Protein AF-A0A9E5YBM8-F1 (afdb_monomer)

Secondary structure (DSSP, 8-state):
-------EEEEEE-SSS-HHHHHHHHGGG--TT-EEEEETTTTEEEEEE-HHHHHHHHHHHHHHS-HHHHEEEEEEE-SSS-HHHHHHHHTTTS-TT-EEEE---------------------------------------TT-TTEEEEEEEHHHHHHHHHHHHHHTSHHHHTTS--------SS-HHHHHHHHHHHHT--GGGSTT-----------------------------

Sequence (237 aa):
KEDTFYPQKRFYQLRYALASNLCLKVEDYLSDKGECEGDDVANTLKVVDVEKNLSVIDNLIENEDTLEKQLMAKKYTLLYFTPEEAKAILEGVVSEQGKVIIFSPKKKETDKEKDYILIPQEGETNQTNPEKEESSSFYFDSEQVNVIYVTDVKKNLFHIDKLVEELNSPTSGSNLATRTFYIKEGSLENIATAIANIIGVPPEEIEGLQTKKSKWMEMQLGTPSIDVGNIGAIGKR

Nearest PDB structures (foldseek):
  4e9j-assembly3_B  TM=4.526E-01  e=2.758E-05  Pseudomonas aeruginosa PAO1
  4ec5-assembly2_A  TM=4.478E-01  e=1.093E-04  Pseudomonas aeruginosa PAO1
  5ngi-assembly1_A  TM=4.425E-01  e=1.093E-04  Pseudomonas aeruginosa
  5ngi-assembly1_B  TM=4.449E-01  e=1.239E-04  Pseudomonas aeruginosa
  5mp2-assembly1_B  TM=4.546E-01  e=4.613E-04  Pseudomonas aeruginosa

Mean predicted aligned error: 18.28 Å

Foldseek 3Di:
DPDDWDKDKDKDQFDQDAQVVLQVVLVVLADPPKDWDGDRVSSMIMIIGDPVSVVVSVVSRVVCSDFVNQKDKDKDFFDADFLVVLQVVVVVQADPPKDKDDDAPPDPPPPPPDPDDDDDDDDDDDDDDDDDDCPPDDDDDDPRRGMMMMIHGNSSVVVVVVVSVVSNDVVVNCVVPPDDDDDPDDDPLVVLCVVCVVVVHDSVPDPPRPDDPDPDDPDPPDDPPPCPDDPDDPDDD

Radius of gyration: 32.55 Å; Cα contacts (8 Å, |Δi|>4): 240; chains: 1; bounding box: 93×79×86 Å

Solvent-accessible surface area (backbone atoms only — not comparable to full-atom values): 15370 Å² total; per-residue (Å²): 131,84,84,81,85,65,72,46,77,51,76,44,85,48,85,40,42,43,16,55,71,48,35,69,61,45,58,82,55,48,58,104,81,38,47,72,48,47,38,67,89,81,19,26,35,39,40,34,30,41,68,74,39,49,58,52,47,52,55,50,47,66,65,50,49,30,62,80,76,22,47,45,76,48,79,45,78,48,80,58,47,54,42,68,60,50,41,67,56,45,72,75,71,53,55,98,86,28,49,79,45,69,73,77,77,79,74,75,77,72,72,75,85,68,93,67,86,87,77,91,80,87,80,89,80,91,88,82,86,83,89,80,81,88,74,82,78,80,86,74,73,92,81,60,77,39,36,37,36,41,32,29,39,58,58,56,47,57,58,53,51,54,50,51,52,50,49,52,29,70,73,53,37,56,68,70,67,84,71,90,75,86,80,89,72,84,56,69,67,62,51,50,42,52,51,23,63,74,74,72,44,63,54,89,75,42,85,90,55,87,73,72,95,62,82,79,80,82,77,78,80,72,76,85,78,76,80,79,68,84,77,78,82,88,70,88,132

Structure (mmCIF, N/CA/C/O backbone):
data_AF-A0A9E5YBM8-F1
#
_entry.id   AF-A0A9E5YBM8-F1
#
loop_
_atom_site.group_PDB
_atom_site.id
_atom_site.type_symbol
_atom_site.label_atom_id
_atom_site.label_alt_id
_atom_site.label_comp_id
_atom_site.label_asym_id
_atom_site.label_entity_id
_atom_site.label_seq_id
_atom_site.pdbx_PDB_ins_code
_atom_site.Cartn_x
_atom_site.Cartn_y
_atom_site.Cartn_z
_atom_site.occupancy
_atom_site.B_i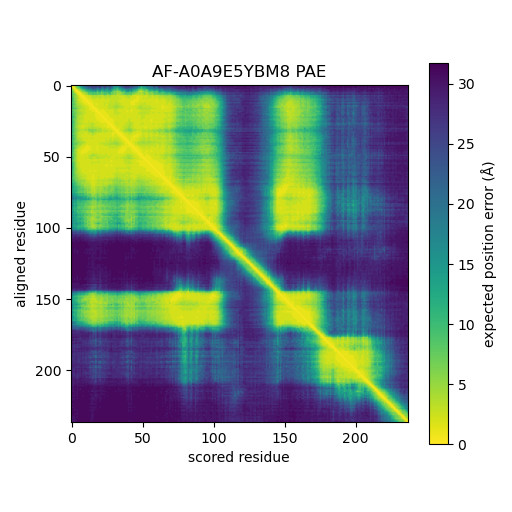so_or_equiv
_atom_site.auth_seq_id
_atom_site.auth_comp_id
_atom_site.auth_asym_id
_atom_site.auth_atom_id
_atom_site.pdbx_PDB_model_num
ATOM 1 N N . LYS A 1 1 ? 33.196 -7.791 -35.988 1.00 46.75 1 LYS A N 1
ATOM 2 C CA . LYS A 1 1 ? 32.928 -6.459 -35.401 1.00 46.75 1 LYS A CA 1
ATOM 3 C C . LYS A 1 1 ? 32.588 -6.703 -33.949 1.00 46.75 1 LYS A C 1
ATOM 5 O O . LYS A 1 1 ? 31.758 -7.570 -33.715 1.00 46.75 1 LYS A O 1
ATOM 10 N N . GLU A 1 2 ? 33.238 -6.011 -33.028 1.00 51.00 2 GLU A N 1
ATOM 11 C CA . GLU A 1 2 ? 32.760 -5.939 -31.648 1.00 51.00 2 GLU A CA 1
ATOM 12 C C . GLU A 1 2 ? 31.574 -4.974 -31.634 1.00 51.00 2 GLU A C 1
ATOM 14 O O . GLU A 1 2 ? 31.628 -3.935 -32.297 1.00 51.00 2 GLU A O 1
ATOM 19 N N . ASP A 1 3 ? 30.488 -5.347 -30.961 1.00 60.41 3 ASP A N 1
ATOM 20 C CA . ASP A 1 3 ? 29.321 -4.477 -30.843 1.00 60.41 3 ASP A CA 1
ATOM 21 C C . ASP A 1 3 ? 29.587 -3.494 -29.699 1.00 60.41 3 ASP A C 1
ATOM 23 O O . ASP A 1 3 ? 29.744 -3.890 -28.541 1.00 60.41 3 ASP A O 1
ATOM 27 N N . THR A 1 4 ? 29.789 -2.221 -30.036 1.00 72.75 4 THR A N 1
ATOM 28 C CA . THR A 1 4 ? 30.251 -1.225 -29.064 1.00 72.75 4 THR A CA 1
ATOM 29 C C . THR A 1 4 ? 29.066 -0.716 -28.255 1.00 72.75 4 THR A C 1
ATOM 31 O O . THR A 1 4 ? 28.214 0.008 -28.763 1.00 72.75 4 THR A O 1
ATOM 34 N N . PHE A 1 5 ? 29.019 -1.106 -26.983 1.00 78.25 5 PHE A N 1
ATOM 35 C CA . PHE A 1 5 ? 27.996 -0.674 -26.038 1.00 78.25 5 PHE A CA 1
ATOM 36 C C . PHE A 1 5 ? 28.115 0.835 -25.767 1.00 78.25 5 PHE A C 1
ATOM 38 O O . PHE A 1 5 ? 29.100 1.293 -25.187 1.00 78.25 5 PHE A O 1
ATOM 45 N N . TYR A 1 6 ? 27.103 1.599 -26.188 1.00 83.88 6 TYR A N 1
ATOM 46 C CA . TYR A 1 6 ? 26.975 3.036 -25.936 1.00 83.88 6 TYR A CA 1
ATOM 47 C C . TYR A 1 6 ? 25.823 3.282 -24.945 1.00 83.88 6 TYR A C 1
ATOM 49 O O . TYR A 1 6 ? 24.680 3.457 -25.381 1.00 83.88 6 TYR A O 1
ATOM 57 N N . PRO A 1 7 ? 26.085 3.259 -23.624 1.00 89.06 7 PRO A N 1
ATOM 58 C CA . PRO A 1 7 ? 25.049 3.472 -22.625 1.00 89.06 7 PRO A CA 1
ATOM 59 C C . PRO A 1 7 ? 24.567 4.923 -22.631 1.00 89.06 7 PRO A C 1
ATOM 61 O O . PRO A 1 7 ? 25.357 5.868 -22.685 1.00 89.06 7 PRO A O 1
ATOM 64 N N . GLN A 1 8 ? 23.259 5.090 -22.503 1.00 92.62 8 GLN A N 1
ATOM 65 C CA . GLN A 1 8 ? 22.606 6.342 -22.152 1.00 92.62 8 GLN A CA 1
ATOM 66 C C . GLN A 1 8 ? 21.985 6.229 -20.758 1.00 92.62 8 GLN A C 1
ATOM 68 O O . GLN A 1 8 ? 21.809 5.135 -20.229 1.00 92.62 8 GLN A O 1
ATOM 73 N N . LYS A 1 9 ? 21.657 7.372 -20.151 1.00 95.00 9 LYS A N 1
ATOM 74 C CA . LYS A 1 9 ? 21.103 7.452 -18.796 1.00 95.00 9 LYS A CA 1
ATOM 75 C C . LYS A 1 9 ? 19.796 8.233 -18.803 1.00 95.00 9 LYS A C 1
ATOM 77 O O . LYS A 1 9 ? 19.768 9.365 -19.283 1.00 95.00 9 LYS A O 1
ATOM 82 N N . ARG A 1 10 ? 18.746 7.658 -18.218 1.00 94.50 10 ARG A N 1
ATOM 83 C CA . ARG A 1 10 ? 17.446 8.307 -17.999 1.00 94.50 10 ARG A CA 1
ATOM 84 C C . ARG A 1 10 ? 17.084 8.343 -16.520 1.00 94.50 10 ARG A C 1
ATOM 86 O O . ARG A 1 10 ? 17.594 7.565 -15.712 1.00 94.50 10 ARG A O 1
ATOM 93 N N . PHE A 1 11 ? 16.210 9.286 -16.196 1.00 95.38 11 PHE A N 1
ATOM 94 C CA . PHE A 1 11 ? 15.592 9.459 -14.891 1.00 95.38 11 PHE A CA 1
ATOM 95 C C . PHE A 1 11 ? 14.084 9.590 -15.103 1.00 95.38 11 PHE A C 1
ATOM 97 O O . PHE A 1 11 ? 13.656 10.381 -15.943 1.00 95.38 11 PHE A O 1
ATOM 104 N N . TYR A 1 12 ? 13.296 8.852 -14.330 1.00 94.94 12 TYR A N 1
ATOM 105 C CA . TYR A 1 12 ? 11.837 8.864 -14.389 1.00 94.94 12 TYR A CA 1
ATOM 106 C C . TYR A 1 12 ? 11.285 9.276 -13.022 1.00 94.94 12 TYR A C 1
ATOM 108 O O . TYR A 1 12 ? 11.667 8.704 -12.001 1.00 94.94 12 TYR A O 1
ATOM 116 N N . GLN A 1 13 ? 10.397 10.271 -12.994 1.00 95.31 13 GLN A N 1
ATOM 117 C CA . GLN A 1 13 ? 9.699 10.696 -11.779 1.00 95.31 13 GLN A CA 1
ATOM 118 C C . GLN A 1 13 ? 8.373 9.940 -11.683 1.00 95.31 13 GLN A C 1
ATOM 120 O O . GLN A 1 13 ? 7.461 10.208 -12.464 1.00 95.31 13 GLN A O 1
ATOM 125 N N . LEU A 1 14 ? 8.265 9.014 -10.730 1.00 93.81 14 LEU A N 1
ATOM 126 C CA . LEU A 1 14 ? 7.096 8.146 -10.592 1.00 93.81 14 LEU A CA 1
ATOM 127 C C . LEU A 1 14 ? 6.019 8.807 -9.725 1.00 93.81 14 LEU A C 1
ATOM 129 O O . LEU A 1 14 ? 6.314 9.400 -8.681 1.00 93.81 14 LEU A O 1
ATOM 133 N N . ARG A 1 15 ? 4.756 8.673 -10.125 1.00 90.44 15 ARG A N 1
ATOM 134 C CA . ARG A 1 15 ? 3.585 9.253 -9.451 1.00 90.44 15 ARG A CA 1
ATOM 135 C C . ARG A 1 15 ? 2.960 8.283 -8.457 1.00 90.44 15 ARG A C 1
ATOM 137 O O . ARG A 1 15 ? 2.745 8.651 -7.301 1.00 90.44 15 ARG A O 1
ATOM 144 N N . TYR A 1 16 ? 2.715 7.044 -8.871 1.00 90.19 16 TYR A N 1
ATOM 145 C CA . TYR A 1 16 ? 1.938 6.045 -8.129 1.00 90.19 16 TYR A CA 1
ATOM 146 C C . TYR A 1 16 ? 2.761 4.804 -7.775 1.00 90.19 16 TYR A C 1
ATOM 148 O O . TYR A 1 16 ? 2.655 4.302 -6.654 1.00 90.19 16 TYR A O 1
ATOM 156 N N . ALA A 1 17 ? 3.588 4.323 -8.705 1.00 90.19 17 ALA A N 1
ATOM 157 C CA . ALA A 1 17 ? 4.479 3.190 -8.502 1.00 90.19 17 ALA A CA 1
ATOM 158 C C . ALA A 1 17 ? 5.569 3.518 -7.468 1.00 90.19 17 ALA A C 1
ATOM 160 O O . ALA A 1 17 ? 5.987 4.670 -7.341 1.00 90.19 17 ALA A O 1
ATOM 161 N N . LEU A 1 18 ? 6.014 2.488 -6.743 1.00 91.31 18 LEU A N 1
ATOM 162 C CA . LEU A 1 18 ? 7.190 2.524 -5.869 1.00 91.31 18 LEU A CA 1
ATOM 163 C C . LEU A 1 18 ? 8.437 2.241 -6.720 1.00 91.31 18 LEU A C 1
ATOM 165 O O . LEU A 1 18 ? 8.411 1.293 -7.513 1.00 91.31 18 LEU A O 1
ATOM 169 N N . ALA A 1 19 ? 9.504 3.027 -6.568 1.00 92.50 19 ALA A N 1
ATOM 170 C CA . ALA A 1 19 ? 10.681 2.942 -7.430 1.00 92.50 19 ALA A CA 1
ATOM 171 C C . ALA A 1 19 ? 11.378 1.578 -7.336 1.00 92.50 19 ALA A C 1
ATOM 173 O O . ALA A 1 19 ? 11.616 0.962 -8.374 1.00 92.50 19 ALA A O 1
ATOM 174 N N . SER A 1 20 ? 11.599 1.043 -6.132 1.00 90.94 20 SER A N 1
ATOM 175 C CA . SER A 1 20 ? 12.188 -0.293 -5.934 1.00 90.94 20 SER A CA 1
ATOM 176 C C . SER A 1 20 ? 11.383 -1.399 -6.630 1.00 90.94 20 SER A C 1
ATOM 178 O O . SER A 1 20 ? 11.940 -2.219 -7.357 1.00 90.94 20 SER A O 1
ATOM 180 N N . ASN A 1 21 ? 10.052 -1.390 -6.487 1.00 90.12 21 ASN A N 1
ATOM 181 C CA . ASN A 1 21 ? 9.180 -2.399 -7.105 1.00 90.12 21 ASN A CA 1
ATOM 182 C C . ASN A 1 21 ? 9.132 -2.300 -8.636 1.00 90.12 21 ASN A C 1
ATOM 184 O O . ASN A 1 21 ? 8.883 -3.304 -9.303 1.00 90.12 21 ASN A O 1
ATOM 188 N N . LEU A 1 22 ? 9.316 -1.101 -9.198 1.00 91.75 22 LEU A N 1
ATOM 189 C CA . LEU A 1 22 ? 9.381 -0.914 -10.646 1.00 91.75 22 LEU A CA 1
ATOM 190 C C . LEU A 1 22 ? 10.776 -1.248 -11.192 1.00 91.75 22 LEU A C 1
ATOM 192 O O . LEU A 1 22 ? 10.871 -1.788 -12.289 1.00 91.75 22 LEU A O 1
ATOM 196 N N . CYS A 1 23 ? 11.835 -1.025 -10.410 1.00 93.00 23 CYS A N 1
ATOM 197 C CA . CYS A 1 23 ? 13.207 -1.387 -10.767 1.00 93.00 23 CYS A CA 1
ATOM 198 C C . CYS A 1 23 ? 13.355 -2.899 -10.991 1.00 93.00 23 CYS A C 1
ATOM 200 O O . CYS A 1 23 ? 13.796 -3.313 -12.059 1.00 93.00 23 CYS A O 1
ATOM 202 N N . LEU A 1 24 ? 12.820 -3.713 -10.072 1.00 92.44 24 LEU A N 1
ATOM 203 C CA . LEU A 1 24 ? 12.756 -5.178 -10.203 1.00 92.44 24 LEU A CA 1
ATOM 204 C C . LEU A 1 24 ? 12.011 -5.660 -11.464 1.00 92.44 24 LEU A C 1
ATOM 206 O O . LEU A 1 24 ? 12.261 -6.760 -11.938 1.00 92.44 24 LEU A O 1
ATOM 210 N N . LYS A 1 25 ? 11.088 -4.857 -12.018 1.00 92.75 25 LYS A N 1
ATOM 211 C CA . LYS A 1 25 ? 10.435 -5.148 -13.309 1.00 92.75 25 LYS A CA 1
ATOM 212 C C . LYS A 1 25 ? 11.228 -4.654 -14.513 1.00 92.75 25 LYS A C 1
ATOM 214 O O . LYS A 1 25 ? 11.039 -5.176 -15.603 1.00 92.75 25 LYS A O 1
ATOM 219 N N . VAL A 1 26 ? 12.040 -3.615 -14.343 1.00 94.62 26 VAL A N 1
ATOM 220 C CA . VAL A 1 26 ? 12.897 -3.050 -15.391 1.00 94.62 26 VAL A CA 1
ATOM 221 C C . VAL A 1 26 ? 14.117 -3.938 -15.635 1.00 94.62 26 VAL A C 1
ATOM 223 O O . VAL A 1 26 ? 14.540 -4.044 -16.782 1.00 94.62 26 VAL A O 1
ATOM 226 N N . GLU A 1 27 ? 14.624 -4.622 -14.606 1.00 93.50 27 GLU A N 1
ATOM 227 C CA . GLU A 1 27 ? 15.739 -5.580 -14.698 1.00 93.50 27 GLU A CA 1
ATOM 228 C C . GLU A 1 27 ? 15.533 -6.651 -15.788 1.00 93.50 27 GLU A C 1
ATOM 230 O O . GLU A 1 27 ? 16.454 -6.895 -16.566 1.00 93.50 27 GLU A O 1
ATOM 235 N N . ASP A 1 28 ? 14.314 -7.185 -15.947 1.00 94.19 28 ASP A N 1
ATOM 236 C CA . ASP A 1 28 ? 13.943 -8.141 -17.014 1.00 94.19 28 ASP A CA 1
ATOM 237 C C . ASP A 1 28 ? 14.128 -7.595 -18.454 1.00 94.19 28 ASP A C 1
ATOM 239 O O . ASP A 1 28 ? 14.122 -8.362 -19.421 1.00 94.19 28 ASP A O 1
ATOM 243 N N . TYR A 1 29 ? 14.269 -6.274 -18.618 1.00 93.31 29 TYR A N 1
ATOM 244 C CA . TYR A 1 29 ? 14.380 -5.573 -19.906 1.00 93.31 29 TYR A CA 1
ATOM 245 C C . TYR A 1 29 ? 15.743 -4.893 -20.108 1.00 93.31 29 TYR A C 1
ATOM 247 O O . TYR A 1 29 ? 15.953 -4.244 -21.140 1.00 93.31 29 TYR A O 1
ATOM 255 N N . LEU A 1 30 ? 16.674 -5.032 -19.161 1.00 93.69 30 LEU A N 1
ATOM 256 C CA . LEU A 1 30 ? 18.038 -4.517 -19.284 1.00 93.69 30 LEU A CA 1
ATOM 257 C C . LEU A 1 30 ? 18.898 -5.388 -20.217 1.00 93.69 30 LEU A C 1
ATOM 259 O O . LEU A 1 30 ? 18.633 -6.569 -20.449 1.00 93.69 30 LEU A O 1
ATOM 263 N N . SER A 1 31 ? 19.954 -4.797 -20.772 1.00 91.62 31 SER A N 1
ATOM 264 C CA . SER A 1 31 ? 21.051 -5.534 -21.407 1.00 91.62 31 SER A CA 1
ATOM 265 C C . SER A 1 31 ? 21.978 -6.197 -20.377 1.00 91.62 31 SER A C 1
ATOM 267 O O . SER A 1 31 ? 21.878 -5.962 -19.175 1.00 91.62 31 SER A O 1
ATOM 269 N N . ASP A 1 32 ? 22.965 -6.966 -20.851 1.00 89.44 32 ASP A N 1
ATOM 270 C CA . ASP A 1 32 ? 24.020 -7.582 -20.026 1.00 89.44 32 ASP A CA 1
ATOM 271 C C . ASP A 1 32 ? 24.903 -6.571 -19.263 1.00 89.44 32 ASP A C 1
ATOM 273 O O . ASP A 1 32 ? 25.742 -6.964 -18.452 1.00 89.44 32 ASP A O 1
ATOM 277 N N . LYS A 1 33 ? 24.740 -5.275 -19.554 1.00 90.31 33 LYS A N 1
ATOM 278 C CA . LYS A 1 33 ? 25.463 -4.140 -18.964 1.00 90.31 33 LYS A CA 1
ATOM 279 C C . LYS A 1 33 ? 24.519 -3.008 -18.536 1.00 90.31 33 LYS A C 1
ATOM 281 O O . LYS A 1 33 ? 24.982 -1.890 -18.308 1.00 90.31 33 LYS A O 1
ATOM 286 N N . GLY A 1 34 ? 23.212 -3.265 -18.491 1.00 92.12 34 GLY A N 1
ATOM 287 C CA . GLY A 1 34 ? 22.236 -2.295 -18.016 1.00 92.12 34 GLY A CA 1
ATOM 288 C C . GLY A 1 34 ? 22.249 -2.190 -16.490 1.00 92.12 34 GLY A C 1
ATOM 289 O O . GLY A 1 34 ? 22.496 -3.172 -15.794 1.00 92.12 34 GLY A O 1
ATOM 290 N N . GLU A 1 35 ? 21.949 -1.006 -15.962 1.00 95.06 35 GLU A N 1
ATOM 291 C CA . GLU A 1 35 ? 21.788 -0.764 -14.524 1.00 95.06 35 GLU A CA 1
ATOM 292 C C . GLU A 1 35 ? 20.445 -0.087 -14.235 1.00 95.06 35 GLU A C 1
ATOM 294 O O . GLU A 1 35 ? 20.039 0.843 -14.939 1.00 95.06 35 GLU A O 1
ATOM 299 N N . CYS A 1 36 ? 19.801 -0.485 -13.139 1.00 95.06 36 CYS A N 1
ATOM 300 C CA . CYS A 1 36 ? 18.651 0.202 -12.561 1.00 95.06 36 CYS A CA 1
ATOM 301 C C . CYS A 1 36 ? 18.943 0.590 -11.100 1.00 95.06 36 CYS A C 1
ATOM 303 O O . CYS A 1 36 ? 19.620 -0.135 -10.377 1.00 95.06 36 CYS A O 1
ATOM 305 N N . GLU A 1 37 ? 18.470 1.761 -10.673 1.00 95.31 37 GLU A N 1
ATOM 306 C CA . GLU A 1 37 ? 18.572 2.257 -9.297 1.00 95.31 37 GLU A CA 1
ATOM 307 C C . GLU A 1 37 ? 17.280 3.008 -8.943 1.00 95.31 37 GLU A C 1
ATOM 309 O O . GLU A 1 37 ? 16.919 3.979 -9.613 1.00 95.31 37 GLU A O 1
ATOM 314 N N . GLY A 1 38 ? 16.564 2.544 -7.917 1.00 93.56 38 GLY A N 1
ATOM 315 C CA . GLY A 1 38 ? 15.337 3.170 -7.418 1.00 93.56 38 GLY A CA 1
ATOM 316 C C . GLY A 1 38 ? 15.576 3.953 -6.128 1.00 93.56 38 GLY A C 1
ATOM 317 O O . GLY A 1 38 ? 16.161 3.427 -5.185 1.00 93.56 38 GLY A O 1
ATOM 318 N N . ASP A 1 39 ? 15.086 5.190 -6.076 1.00 92.38 39 ASP A N 1
ATOM 319 C CA . ASP A 1 39 ? 14.995 6.000 -4.859 1.00 92.38 39 ASP A CA 1
ATOM 320 C C . ASP A 1 39 ? 13.516 6.140 -4.479 1.00 92.38 39 ASP A C 1
ATOM 322 O O . ASP A 1 39 ? 12.771 6.894 -5.108 1.00 92.38 39 ASP A O 1
ATOM 326 N N . ASP A 1 40 ? 13.090 5.409 -3.448 1.00 89.38 40 ASP A N 1
ATOM 327 C CA . ASP A 1 40 ? 11.713 5.432 -2.938 1.00 89.38 40 ASP A CA 1
ATOM 328 C C . ASP A 1 40 ? 11.372 6.705 -2.138 1.00 89.38 40 ASP A C 1
ATOM 330 O O . ASP A 1 40 ? 10.194 7.008 -1.953 1.00 89.38 40 ASP A O 1
ATOM 334 N N . VAL A 1 41 ? 12.370 7.478 -1.689 1.00 87.31 41 VAL A N 1
ATOM 335 C CA . VAL A 1 41 ? 12.173 8.732 -0.938 1.00 87.31 41 VAL A CA 1
ATOM 336 C C . VAL A 1 41 ? 11.877 9.883 -1.897 1.00 87.31 41 VAL A C 1
ATOM 338 O O . VAL A 1 41 ? 10.950 10.659 -1.668 1.00 87.31 41 VAL A O 1
ATOM 341 N N . ALA A 1 42 ? 12.615 9.970 -3.005 1.00 89.25 42 ALA A N 1
ATOM 342 C CA . ALA A 1 42 ? 12.296 10.868 -4.118 1.00 89.25 42 ALA A CA 1
ATOM 343 C C . ALA A 1 42 ? 11.184 10.313 -5.038 1.00 89.25 42 ALA A C 1
ATOM 345 O O . ALA A 1 42 ? 10.646 11.037 -5.879 1.00 89.25 42 ALA A O 1
ATOM 346 N N . ASN A 1 43 ? 10.860 9.022 -4.900 1.00 91.25 43 ASN A N 1
ATOM 347 C CA . ASN A 1 43 ? 10.059 8.216 -5.826 1.00 91.25 43 ASN A CA 1
ATOM 348 C C . ASN A 1 43 ? 10.533 8.360 -7.289 1.00 91.25 43 ASN A C 1
ATOM 350 O O . ASN A 1 43 ? 9.739 8.608 -8.202 1.00 91.25 43 ASN A O 1
ATOM 354 N N . THR A 1 44 ? 11.849 8.247 -7.499 1.00 94.56 44 THR A N 1
ATOM 355 C CA . THR A 1 44 ? 12.496 8.346 -8.819 1.00 94.56 44 THR A CA 1
ATOM 356 C C . THR A 1 44 ? 13.202 7.056 -9.204 1.00 94.56 44 THR A C 1
ATOM 358 O O . THR A 1 44 ? 13.720 6.333 -8.355 1.00 94.56 44 THR A O 1
ATOM 361 N N . LEU A 1 45 ? 13.245 6.783 -10.506 1.00 95.81 45 LEU A N 1
ATOM 362 C CA . LEU A 1 45 ? 13.941 5.640 -11.080 1.00 95.81 45 LEU A CA 1
ATOM 363 C C . LEU A 1 45 ? 15.056 6.128 -12.009 1.00 95.81 45 LEU A C 1
ATOM 365 O O . LEU A 1 45 ? 14.790 6.845 -12.974 1.00 95.81 45 LEU A O 1
ATOM 369 N N . LYS A 1 46 ? 16.300 5.738 -11.737 1.00 96.06 46 LYS A N 1
ATOM 370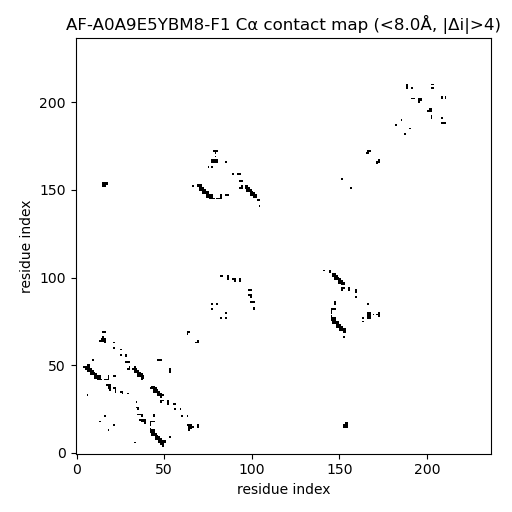 C CA . LYS A 1 46 ? 17.460 5.930 -12.617 1.00 96.06 46 LYS A CA 1
ATOM 371 C C . LYS A 1 46 ? 17.688 4.641 -13.400 1.00 96.06 46 LYS A C 1
ATOM 373 O O . LYS A 1 46 ? 17.798 3.574 -12.806 1.00 96.06 46 LYS A O 1
ATOM 378 N N . VAL A 1 47 ? 17.847 4.752 -14.716 1.00 96.31 47 VAL A N 1
ATOM 379 C CA . VAL A 1 47 ? 18.180 3.614 -15.588 1.00 96.31 47 VAL A CA 1
ATOM 380 C C . VAL A 1 47 ? 19.332 3.991 -16.515 1.00 96.31 47 VAL A C 1
ATOM 382 O O . VAL A 1 47 ? 19.372 5.110 -17.036 1.00 96.31 47 VAL A O 1
ATOM 385 N N . VAL A 1 48 ? 20.275 3.071 -16.708 1.00 95.81 48 VAL A N 1
ATOM 386 C CA . VAL A 1 48 ? 21.420 3.208 -17.617 1.00 95.81 48 VAL A CA 1
ATOM 387 C C . VAL A 1 48 ? 21.436 2.011 -18.562 1.00 95.81 48 VAL A C 1
ATOM 389 O O . VAL A 1 48 ? 21.639 0.893 -18.107 1.00 95.81 48 VAL A O 1
ATOM 392 N N . ASP A 1 49 ? 21.216 2.226 -19.860 1.00 94.69 49 ASP A N 1
ATOM 393 C CA . ASP A 1 49 ? 21.267 1.168 -20.882 1.00 94.69 49 ASP A CA 1
ATOM 394 C C . ASP A 1 49 ? 21.361 1.761 -22.306 1.00 94.69 49 ASP A C 1
ATOM 396 O O . ASP A 1 49 ? 21.379 2.981 -22.489 1.00 94.69 49 ASP A O 1
ATOM 400 N N . VAL A 1 50 ? 21.410 0.924 -23.343 1.00 93.31 50 VAL A N 1
ATOM 401 C CA . VAL A 1 50 ? 21.283 1.351 -24.746 1.00 93.31 50 VAL A CA 1
ATOM 402 C C . VAL A 1 50 ? 19.877 1.868 -25.069 1.00 93.31 50 VAL A C 1
ATOM 404 O O . VAL A 1 50 ? 18.869 1.374 -24.568 1.00 93.31 50 VAL A O 1
ATOM 407 N N . GLU A 1 51 ? 19.808 2.819 -26.005 1.00 92.38 51 GLU A N 1
ATOM 408 C CA . GLU A 1 51 ? 18.580 3.504 -26.452 1.00 92.38 51 GLU A CA 1
ATOM 409 C C . GLU A 1 51 ? 17.403 2.564 -26.764 1.00 92.38 51 GLU A C 1
ATOM 411 O O . GLU A 1 51 ? 16.256 2.867 -26.444 1.00 92.38 51 GLU A O 1
ATOM 416 N N . LYS A 1 52 ? 17.684 1.398 -27.363 1.00 91.62 52 LYS A N 1
ATOM 417 C CA . LYS A 1 52 ? 16.670 0.394 -27.710 1.00 91.62 52 LYS A CA 1
ATOM 418 C C . LYS A 1 52 ? 15.975 -0.180 -26.470 1.00 91.62 52 LYS A C 1
ATOM 420 O O . LYS A 1 52 ? 14.761 -0.358 -26.490 1.00 91.62 52 LYS A O 1
ATOM 425 N N . ASN A 1 53 ? 16.735 -0.480 -25.421 1.00 93.44 53 ASN A N 1
ATOM 426 C CA . ASN A 1 53 ? 16.212 -1.027 -24.173 1.00 93.44 53 ASN A CA 1
ATOM 427 C C . ASN A 1 53 ? 15.508 0.078 -23.381 1.00 93.44 53 ASN A C 1
ATOM 429 O O . ASN A 1 53 ? 14.369 -0.112 -22.963 1.00 93.44 53 ASN A O 1
ATOM 433 N N . LEU A 1 54 ? 16.107 1.274 -23.310 1.00 93.69 54 LEU A N 1
ATOM 434 C CA . LEU A 1 54 ? 15.464 2.457 -22.728 1.00 93.69 54 LEU A CA 1
ATOM 435 C C . LEU A 1 54 ? 14.103 2.766 -23.380 1.00 93.69 54 LEU A C 1
ATOM 437 O O . LEU A 1 54 ? 13.148 3.016 -22.660 1.00 93.69 54 LEU A O 1
ATOM 441 N N . SER A 1 55 ? 13.973 2.640 -24.706 1.00 93.94 55 SER A N 1
ATOM 442 C CA . SER A 1 55 ? 12.694 2.822 -25.420 1.00 93.94 55 SER A CA 1
ATOM 443 C C . SER A 1 55 ? 11.605 1.818 -25.003 1.00 93.94 55 SER A C 1
ATOM 445 O O . SER A 1 55 ? 10.420 2.148 -24.986 1.00 93.94 55 SER A O 1
ATOM 447 N N . VAL A 1 56 ? 11.977 0.576 -24.672 1.00 94.94 56 VAL A N 1
ATOM 448 C CA . VAL A 1 56 ? 11.032 -0.430 -24.146 1.00 94.94 56 VAL A CA 1
ATOM 449 C C . VAL A 1 56 ? 10.684 -0.118 -22.688 1.00 94.94 56 VAL A C 1
ATOM 451 O O . VAL A 1 56 ? 9.532 -0.260 -22.282 1.00 94.94 56 VAL A O 1
ATOM 454 N N . ILE A 1 57 ? 11.663 0.364 -21.924 1.00 95.62 57 ILE A N 1
ATOM 455 C CA . ILE A 1 57 ? 11.524 0.739 -20.515 1.00 95.62 57 ILE A CA 1
ATOM 456 C C . ILE A 1 57 ? 10.650 1.994 -20.347 1.00 95.62 57 ILE A C 1
ATOM 458 O O . ILE A 1 57 ? 9.830 2.001 -19.433 1.00 95.62 57 ILE A O 1
ATOM 462 N N . ASP A 1 58 ? 10.711 2.983 -21.250 1.00 94.69 58 ASP A N 1
ATOM 463 C CA . ASP A 1 58 ? 9.758 4.110 -21.296 1.00 94.69 58 ASP A CA 1
ATOM 464 C C . ASP A 1 58 ? 8.314 3.581 -21.306 1.00 94.69 58 ASP A C 1
ATOM 466 O O . ASP A 1 58 ? 7.507 3.899 -20.434 1.00 94.69 58 ASP A O 1
ATOM 470 N N . ASN A 1 59 ? 8.018 2.698 -22.268 1.00 94.69 59 ASN A N 1
ATOM 471 C CA . ASN A 1 59 ? 6.696 2.108 -22.460 1.00 94.69 59 ASN A CA 1
ATOM 472 C C . ASN A 1 59 ? 6.274 1.259 -21.252 1.00 94.69 59 ASN A C 1
ATOM 474 O O . ASN A 1 59 ? 5.105 1.284 -20.871 1.00 94.69 59 ASN A O 1
ATOM 478 N N . LEU A 1 60 ? 7.199 0.517 -20.633 1.00 94.81 60 LEU A N 1
ATOM 479 C CA . LEU A 1 60 ? 6.926 -0.247 -19.414 1.00 94.81 60 LEU A CA 1
ATOM 480 C C . LEU A 1 60 ? 6.548 0.680 -18.250 1.00 94.81 60 LEU A C 1
ATOM 482 O O . LEU A 1 60 ? 5.566 0.419 -17.558 1.00 94.81 60 LEU A O 1
ATOM 486 N N . ILE A 1 61 ? 7.294 1.770 -18.054 1.00 94.69 61 ILE A N 1
ATOM 487 C CA . ILE A 1 61 ? 7.075 2.735 -16.971 1.00 94.69 61 ILE A CA 1
ATOM 488 C C . ILE A 1 61 ? 5.761 3.494 -17.178 1.00 94.69 61 ILE A C 1
ATOM 490 O O . ILE A 1 61 ? 4.965 3.552 -16.246 1.00 94.69 61 ILE A O 1
ATOM 494 N N . GLU A 1 62 ? 5.475 3.994 -18.384 1.00 93.81 62 GLU A N 1
ATOM 495 C CA . GLU A 1 62 ? 4.193 4.649 -18.700 1.00 93.81 62 GLU A CA 1
ATOM 496 C C . GLU A 1 62 ? 2.993 3.714 -18.490 1.00 93.81 62 GLU A C 1
ATOM 498 O O . GLU A 1 62 ? 1.944 4.142 -18.010 1.00 93.81 62 GLU A O 1
ATOM 503 N N . ASN A 1 63 ? 3.143 2.423 -18.802 1.00 94.12 63 ASN A N 1
ATOM 504 C CA . ASN A 1 63 ? 2.091 1.438 -18.572 1.00 94.12 63 ASN A CA 1
ATOM 505 C C . ASN A 1 63 ? 1.934 1.065 -17.090 1.00 94.12 63 ASN A C 1
ATOM 507 O O . ASN A 1 63 ? 0.815 0.767 -16.667 1.00 94.12 63 ASN A O 1
ATOM 511 N N . GLU A 1 64 ? 3.013 0.994 -16.309 1.00 92.38 64 GLU A N 1
ATOM 512 C CA . GLU A 1 64 ? 2.990 0.531 -14.914 1.00 92.38 64 GLU A CA 1
ATOM 513 C C . GLU A 1 64 ? 2.763 1.649 -13.889 1.00 92.38 64 GLU A C 1
ATOM 515 O O . GLU A 1 64 ? 2.129 1.391 -12.865 1.00 92.38 64 GLU A O 1
ATOM 520 N N . ASP A 1 65 ? 3.200 2.884 -14.140 1.00 93.69 65 ASP A N 1
ATOM 521 C CA . ASP A 1 65 ? 2.957 4.051 -13.275 1.00 93.69 65 ASP A CA 1
ATOM 522 C C . ASP A 1 65 ? 1.556 4.656 -13.495 1.00 93.69 65 ASP A C 1
ATOM 524 O O . ASP A 1 65 ? 1.361 5.862 -13.646 1.00 93.69 65 ASP A O 1
ATOM 528 N N . THR A 1 66 ? 0.549 3.785 -13.512 1.00 92.94 66 THR A N 1
ATOM 529 C CA . THR A 1 66 ? -0.870 4.118 -13.654 1.00 92.94 66 THR A CA 1
ATOM 530 C C . THR A 1 66 ? -1.603 3.856 -12.342 1.00 92.94 66 THR A C 1
ATOM 532 O O . THR A 1 66 ? -1.383 2.835 -11.686 1.00 92.94 66 THR A O 1
ATOM 535 N N . LEU A 1 67 ? -2.507 4.764 -11.951 1.00 89.56 67 LEU A N 1
ATOM 536 C CA . LEU A 1 67 ? -3.256 4.638 -10.694 1.00 89.56 67 LEU A CA 1
ATOM 537 C C . LEU A 1 67 ? -3.986 3.289 -10.603 1.00 89.56 67 LEU A C 1
ATOM 539 O O . LEU A 1 67 ? -3.898 2.622 -9.580 1.00 89.56 67 LEU A O 1
ATOM 543 N N . GLU A 1 68 ? -4.634 2.854 -11.684 1.00 88.25 68 GLU A N 1
ATOM 544 C CA . GLU A 1 68 ? -5.408 1.605 -11.741 1.00 88.25 68 GLU A CA 1
ATOM 545 C C . GLU A 1 68 ? -4.571 0.356 -11.437 1.00 88.25 68 GLU A C 1
ATOM 547 O O . GLU A 1 68 ? -5.030 -0.530 -10.721 1.00 88.25 68 GLU A O 1
ATOM 552 N N . LYS A 1 69 ? -3.322 0.290 -11.921 1.00 89.81 69 LYS A N 1
ATOM 553 C CA . LYS A 1 69 ? -2.421 -0.835 -11.631 1.00 89.81 69 LYS A CA 1
ATOM 554 C C . LYS A 1 69 ? -1.770 -0.753 -10.260 1.00 89.81 69 LYS A C 1
ATOM 556 O O . LYS A 1 69 ? -1.278 -1.773 -9.772 1.00 89.81 69 LYS A O 1
ATOM 561 N N . GLN A 1 70 ? -1.681 0.436 -9.665 1.00 91.69 70 GLN A N 1
ATOM 562 C CA . GLN A 1 70 ? -1.022 0.646 -8.375 1.00 91.69 70 GLN A CA 1
ATOM 563 C C . GLN A 1 70 ? -1.996 0.700 -7.197 1.00 91.69 70 GLN A C 1
ATOM 565 O O . GLN A 1 70 ? -1.566 0.474 -6.069 1.00 91.69 70 GLN A O 1
ATOM 570 N N . LEU A 1 71 ? -3.287 0.918 -7.430 1.00 91.56 71 LEU A N 1
ATOM 571 C CA . LEU A 1 71 ? -4.330 0.783 -6.420 1.00 91.56 71 LEU A CA 1
ATOM 572 C C . LEU A 1 71 ? -4.542 -0.705 -6.081 1.00 91.56 71 LEU A C 1
ATOM 574 O O . LEU A 1 71 ? -4.725 -1.534 -6.970 1.00 91.56 71 LEU A O 1
ATOM 578 N N . MET A 1 72 ? -4.529 -1.060 -4.798 1.00 90.25 72 MET A N 1
ATOM 579 C CA . MET A 1 72 ? -4.864 -2.406 -4.318 1.00 90.25 72 MET A CA 1
ATOM 580 C C . MET A 1 72 ? -5.784 -2.329 -3.104 1.00 90.25 72 MET A C 1
ATOM 582 O O . MET A 1 72 ? -5.627 -1.453 -2.257 1.00 90.25 72 MET A O 1
ATOM 586 N N . ALA A 1 73 ? -6.710 -3.283 -2.995 1.00 90.88 73 ALA A N 1
ATOM 587 C CA . ALA A 1 73 ? -7.513 -3.497 -1.797 1.00 90.88 73 ALA A CA 1
ATOM 588 C C . ALA A 1 73 ? -6.891 -4.605 -0.935 1.00 90.88 73 ALA A C 1
ATOM 590 O O . ALA A 1 73 ? -6.617 -5.700 -1.430 1.00 90.88 73 ALA A O 1
ATOM 591 N N . LYS A 1 74 ? -6.696 -4.337 0.359 1.00 92.94 74 LYS A N 1
ATOM 592 C CA . LYS A 1 74 ? -6.182 -5.289 1.348 1.00 92.94 74 LYS A CA 1
ATOM 593 C C . LYS A 1 74 ? -7.157 -5.415 2.521 1.00 92.94 74 LYS A C 1
ATOM 595 O O . LYS A 1 74 ? -7.727 -4.434 2.999 1.00 92.94 74 LYS A O 1
ATOM 600 N N . LYS A 1 75 ? -7.372 -6.660 2.948 1.00 92.50 75 LYS A N 1
ATOM 601 C CA . LYS A 1 75 ? -8.203 -7.031 4.097 1.00 92.50 75 LYS A CA 1
ATOM 602 C C . LYS A 1 75 ? -7.322 -7.144 5.336 1.00 92.50 75 LYS A C 1
ATOM 604 O O . LYS A 1 75 ? -6.298 -7.823 5.289 1.00 92.50 75 LYS A O 1
ATOM 609 N N . TYR A 1 76 ? -7.770 -6.557 6.437 1.00 91.62 76 TYR A N 1
ATOM 610 C CA . TYR A 1 76 ? -7.111 -6.624 7.735 1.00 91.62 76 TYR A CA 1
ATOM 611 C C . TYR A 1 76 ? -8.076 -7.151 8.796 1.00 91.62 76 TYR A C 1
ATOM 613 O O . TYR A 1 76 ? -9.242 -6.755 8.843 1.00 91.62 76 TYR A O 1
ATOM 621 N N . THR A 1 77 ? -7.575 -8.032 9.659 1.00 90.69 77 THR A N 1
ATOM 622 C CA . THR A 1 77 ? -8.270 -8.479 10.872 1.00 90.69 77 THR A CA 1
ATOM 623 C C . THR A 1 77 ? -7.755 -7.663 12.054 1.00 90.69 77 THR A C 1
ATOM 625 O O . THR A 1 77 ? -6.546 -7.460 12.184 1.00 90.69 77 THR A O 1
ATOM 628 N N . LEU A 1 78 ? -8.664 -7.202 12.909 1.00 87.75 78 LEU A N 1
ATOM 629 C CA . LEU A 1 78 ? -8.361 -6.381 14.079 1.00 87.75 78 LEU A CA 1
ATOM 630 C C . LE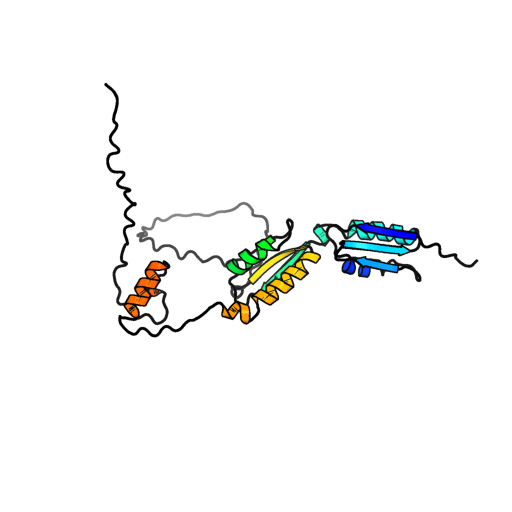U A 1 78 ? -8.457 -7.233 15.352 1.00 87.75 78 LEU A C 1
ATOM 632 O O . LEU A 1 78 ? -9.457 -7.915 15.580 1.00 87.75 78 LEU A O 1
ATOM 636 N N . LEU A 1 79 ? -7.411 -7.203 16.178 1.00 86.12 79 LEU A N 1
ATOM 637 C CA . LEU A 1 79 ? -7.326 -7.976 17.422 1.00 86.12 79 LEU A CA 1
ATOM 638 C C . LEU A 1 79 ? -7.897 -7.222 18.629 1.00 86.12 79 LEU A C 1
ATOM 640 O O . LEU A 1 79 ? -8.483 -7.847 19.509 1.00 86.12 79 LEU A O 1
ATOM 644 N N . TYR A 1 80 ? -7.720 -5.896 18.668 1.00 81.62 80 TYR A N 1
ATOM 645 C CA . TYR A 1 80 ? -7.995 -5.078 19.859 1.00 81.62 80 TYR A CA 1
ATOM 646 C C . TYR A 1 80 ? -8.881 -3.846 19.625 1.00 81.62 80 TYR A C 1
ATOM 648 O O . TYR A 1 80 ? -9.394 -3.297 20.593 1.00 81.62 80 TYR A O 1
ATOM 656 N N . PHE A 1 81 ? -9.067 -3.421 18.373 1.00 82.81 81 PHE A N 1
ATOM 657 C CA . PHE A 1 81 ? -9.887 -2.261 18.006 1.00 82.81 81 PHE A CA 1
ATOM 658 C C . PHE A 1 81 ? -11.157 -2.699 17.283 1.00 82.81 81 PHE A C 1
ATOM 660 O O . PHE A 1 81 ? -11.143 -3.677 16.528 1.00 82.81 81 PHE A O 1
ATOM 667 N N . THR A 1 82 ? -12.235 -1.936 17.451 1.00 85.62 82 THR A N 1
ATOM 668 C CA . THR A 1 82 ? -13.399 -2.036 16.565 1.00 85.62 82 THR A CA 1
ATOM 669 C C . THR A 1 82 ? -13.041 -1.574 15.144 1.00 85.62 82 THR A C 1
ATOM 671 O O . THR A 1 82 ? -12.127 -0.756 14.966 1.00 85.62 82 THR A O 1
ATOM 674 N N . PRO A 1 83 ? -13.756 -2.049 14.106 1.00 88.44 83 PRO A N 1
ATOM 675 C CA . PRO A 1 83 ? -13.616 -1.516 12.753 1.00 88.44 83 PRO A CA 1
ATOM 676 C C . PRO A 1 83 ? -13.822 0.003 12.684 1.00 88.44 83 PRO A C 1
ATOM 678 O O . PRO A 1 83 ? -13.144 0.674 11.911 1.00 88.44 83 PRO A O 1
ATOM 681 N N . GLU A 1 84 ? -14.715 0.558 13.501 1.00 87.19 84 GLU A N 1
ATOM 682 C CA . GLU A 1 84 ? -15.027 1.986 13.571 1.00 87.19 84 GLU A CA 1
ATOM 683 C C . GLU A 1 84 ? -13.863 2.826 14.129 1.00 87.19 84 GLU A C 1
ATOM 685 O O . GLU A 1 84 ? -13.510 3.848 13.536 1.00 87.19 84 GLU A O 1
ATOM 690 N N . GLU A 1 85 ? -13.216 2.390 15.214 1.00 86.69 85 GLU A N 1
ATOM 691 C CA . GLU A 1 85 ? -12.025 3.064 15.762 1.00 86.69 85 GLU A CA 1
ATOM 692 C C . GLU A 1 85 ? -10.827 2.942 14.814 1.00 86.69 85 GLU A C 1
ATOM 694 O O . GLU A 1 85 ? -10.164 3.936 14.509 1.00 86.69 85 GLU A O 1
ATOM 699 N N . ALA A 1 86 ? -10.574 1.734 14.298 1.00 89.38 86 ALA A N 1
ATOM 700 C CA . ALA A 1 86 ? -9.503 1.499 13.334 1.00 89.38 86 ALA A CA 1
ATOM 701 C C . ALA A 1 86 ? -9.710 2.330 12.061 1.00 89.38 86 ALA A C 1
ATOM 703 O O . ALA A 1 86 ? -8.750 2.884 11.529 1.00 89.38 86 ALA A O 1
ATOM 704 N N . LYS A 1 87 ? -10.960 2.487 11.605 1.00 91.25 87 LYS A N 1
ATOM 705 C CA . LYS A 1 87 ? -11.312 3.371 10.493 1.00 91.25 87 LYS A CA 1
ATOM 706 C C . LYS A 1 87 ? -10.942 4.823 10.782 1.00 91.25 87 LYS A C 1
ATOM 708 O O . LYS A 1 87 ? -10.274 5.428 9.951 1.00 91.25 87 LYS A O 1
ATOM 713 N N . ALA A 1 88 ? -11.345 5.369 11.930 1.00 89.50 88 ALA A N 1
ATOM 714 C CA . ALA A 1 88 ? -11.075 6.766 12.279 1.00 89.50 88 ALA A CA 1
ATOM 715 C C . ALA A 1 88 ? -9.568 7.086 12.340 1.00 89.50 88 ALA A C 1
ATOM 717 O O . ALA A 1 88 ? -9.159 8.203 12.030 1.00 89.50 88 ALA A O 1
ATOM 718 N N . ILE A 1 89 ? -8.740 6.098 12.696 1.00 90.19 89 ILE A N 1
ATOM 719 C CA . ILE A 1 89 ? -7.275 6.201 12.678 1.00 90.19 89 ILE A CA 1
ATOM 720 C C . ILE A 1 89 ? -6.731 6.084 11.242 1.00 90.19 89 ILE A C 1
ATOM 722 O O . ILE A 1 89 ? -5.913 6.899 10.818 1.00 90.19 89 ILE A O 1
ATOM 726 N N . LEU A 1 90 ? -7.201 5.098 10.472 1.00 91.25 90 LEU A N 1
ATOM 727 C CA . LEU A 1 90 ? -6.731 4.824 9.109 1.00 91.25 90 LEU A CA 1
ATOM 728 C C . LEU A 1 90 ? -7.129 5.906 8.093 1.00 91.25 90 LEU A C 1
ATOM 730 O O . LEU A 1 90 ? -6.347 6.205 7.193 1.00 91.25 90 LEU A O 1
ATOM 734 N N . GLU A 1 91 ? -8.288 6.551 8.255 1.00 91.31 91 GLU A N 1
ATOM 735 C CA . GLU A 1 91 ? -8.695 7.708 7.438 1.00 91.31 91 GLU A CA 1
ATOM 736 C C . GLU A 1 91 ? -7.744 8.914 7.586 1.00 91.31 91 GLU A C 1
ATOM 738 O O . GLU A 1 91 ? -7.733 9.783 6.719 1.00 91.31 91 GLU A O 1
ATOM 743 N N . GLY A 1 92 ? -6.898 8.946 8.625 1.00 88.56 92 GLY A N 1
ATOM 744 C CA . GLY A 1 92 ? -5.838 9.945 8.796 1.00 88.56 92 GLY A CA 1
ATOM 745 C C . GLY A 1 92 ? -4.515 9.642 8.075 1.00 88.56 92 GLY A C 1
ATOM 746 O O . GLY A 1 92 ? -3.629 10.496 8.093 1.00 88.56 92 GLY A O 1
ATOM 747 N N . VAL A 1 93 ? -4.349 8.455 7.469 1.00 90.62 93 VAL A N 1
ATOM 748 C CA . VAL A 1 93 ? -3.095 8.036 6.796 1.00 90.62 93 VAL A CA 1
ATOM 749 C C . VAL A 1 93 ? -3.268 7.445 5.393 1.00 90.62 93 VAL A C 1
ATOM 751 O O . VAL A 1 93 ? -2.270 7.241 4.702 1.00 90.62 93 VAL A O 1
ATOM 754 N N . VAL A 1 94 ? -4.495 7.165 4.943 1.00 92.25 94 VAL A N 1
ATOM 755 C CA . VAL A 1 94 ? -4.752 6.831 3.530 1.00 92.25 94 VAL A CA 1
ATOM 756 C C . VAL A 1 94 ? -4.451 8.021 2.611 1.00 92.25 94 VAL A C 1
ATOM 758 O O . VAL A 1 94 ? -4.559 9.179 3.013 1.00 92.25 94 VAL A O 1
ATOM 761 N N . SER A 1 95 ? -4.079 7.743 1.361 1.00 89.88 95 SER A N 1
ATOM 762 C CA . SER A 1 95 ? -3.886 8.787 0.348 1.00 89.88 95 SER A CA 1
ATOM 763 C C . SER A 1 95 ? -5.215 9.414 -0.097 1.00 89.88 95 SER A C 1
ATOM 765 O O . SER A 1 95 ? -6.291 8.875 0.156 1.00 89.88 95 SER A O 1
ATOM 767 N N . GLU A 1 96 ? -5.155 10.505 -0.866 1.00 88.25 96 GLU A N 1
ATOM 768 C CA . GLU A 1 96 ? -6.327 11.094 -1.543 1.00 88.25 96 GLU A CA 1
ATOM 769 C C . GLU A 1 96 ? -7.070 10.103 -2.464 1.00 88.25 96 GLU A C 1
ATOM 771 O O . GLU A 1 96 ? -8.244 10.299 -2.780 1.00 88.25 96 GLU A O 1
ATOM 776 N N . GLN A 1 97 ? -6.386 9.053 -2.935 1.00 88.25 97 GLN A N 1
ATOM 777 C CA . GLN A 1 97 ? -6.972 7.985 -3.748 1.00 88.25 97 GLN A CA 1
ATOM 778 C C . GLN A 1 97 ? -7.437 6.789 -2.898 1.00 88.25 97 GLN A C 1
ATOM 780 O O . GLN A 1 97 ? -8.144 5.912 -3.406 1.00 88.25 97 GLN A O 1
ATOM 785 N N . GLY A 1 98 ? -7.047 6.747 -1.623 1.00 89.25 98 GLY A N 1
ATOM 786 C CA . GLY A 1 98 ? -7.330 5.663 -0.699 1.00 89.25 98 GLY A CA 1
ATOM 787 C C . GLY A 1 98 ? -8.725 5.730 -0.073 1.00 89.25 98 GLY A C 1
ATOM 788 O O . GLY A 1 98 ? -9.371 6.776 -0.023 1.00 89.25 98 GLY A O 1
ATOM 789 N N . LYS A 1 99 ? -9.235 4.575 0.371 1.00 91.75 99 LYS A N 1
ATOM 790 C CA . LYS A 1 99 ? -10.577 4.413 0.959 1.00 91.75 99 LYS A CA 1
ATOM 791 C C . LYS A 1 99 ? -10.591 3.322 2.021 1.00 91.75 99 LYS A C 1
ATOM 793 O O . LYS A 1 99 ? -10.042 2.242 1.805 1.00 91.75 99 LYS A O 1
ATOM 798 N N . VAL A 1 100 ? -11.297 3.574 3.122 1.00 91.62 100 VAL A N 1
ATOM 799 C CA . VAL A 1 100 ? -11.480 2.624 4.227 1.00 91.62 100 VAL A CA 1
ATOM 800 C C . VAL A 1 100 ? -12.945 2.188 4.304 1.00 91.62 100 VAL A C 1
ATOM 802 O O . VAL A 1 100 ? -13.848 3.022 4.399 1.00 91.62 100 VAL A O 1
ATOM 805 N N . ILE A 1 101 ? -13.190 0.878 4.252 1.00 89.06 101 ILE A N 1
ATOM 806 C CA . ILE A 1 101 ? -14.526 0.273 4.199 1.00 89.06 101 ILE A CA 1
ATOM 807 C C . ILE A 1 101 ? -14.698 -0.722 5.351 1.00 89.06 101 ILE A C 1
ATOM 809 O O . ILE A 1 101 ? -13.901 -1.646 5.530 1.00 89.06 101 ILE A O 1
ATOM 813 N N . ILE A 1 102 ? -15.790 -0.544 6.095 1.00 85.38 102 ILE A N 1
ATOM 814 C CA . ILE A 1 102 ? -16.309 -1.484 7.092 1.00 85.38 102 ILE A CA 1
ATOM 815 C C . ILE A 1 102 ? -17.550 -2.145 6.487 1.00 85.38 102 ILE A C 1
ATOM 817 O O . ILE A 1 102 ? -18.393 -1.456 5.910 1.00 85.38 102 ILE A O 1
ATOM 821 N N . PHE A 1 103 ? -17.693 -3.459 6.651 1.00 77.88 103 PHE A N 1
ATOM 822 C CA . PHE A 1 103 ? -18.930 -4.174 6.330 1.00 77.88 103 PHE A CA 1
ATOM 823 C C . PHE A 1 103 ? -19.622 -4.605 7.620 1.00 77.88 103 PHE A C 1
ATOM 825 O O . PHE A 1 103 ? -19.534 -5.762 8.026 1.00 77.88 103 PHE A O 1
ATOM 832 N N . SER A 1 104 ? -20.318 -3.672 8.272 1.00 60.22 104 SER A N 1
ATOM 833 C CA . SER A 1 104 ? -21.152 -4.003 9.426 1.00 60.22 104 SER A CA 1
ATOM 834 C C . SER A 1 104 ? -22.205 -5.034 8.988 1.00 60.22 104 SER A C 1
ATOM 836 O O . SER A 1 104 ? -22.934 -4.770 8.020 1.00 60.22 104 SER A O 1
ATOM 838 N N . PRO A 1 105 ? -22.334 -6.199 9.652 1.00 55.75 105 PRO A N 1
ATOM 839 C CA . PRO A 1 105 ? -23.427 -7.111 9.355 1.00 55.75 105 PRO A CA 1
ATOM 840 C C . PRO A 1 105 ? -24.735 -6.362 9.602 1.00 55.75 105 PRO A C 1
ATOM 842 O O . PRO A 1 105 ? -24.909 -5.739 10.653 1.00 55.75 105 PRO A O 1
ATOM 845 N N . LYS A 1 106 ? -25.661 -6.396 8.635 1.00 45.00 106 LYS A N 1
ATOM 846 C CA . LYS A 1 106 ? -26.982 -5.790 8.826 1.00 45.00 106 LYS A CA 1
ATOM 847 C C . LYS A 1 106 ? -27.610 -6.437 10.055 1.00 45.00 106 LYS A C 1
ATOM 849 O O . LYS A 1 106 ? -28.022 -7.597 9.984 1.00 45.00 106 LYS A O 1
ATOM 854 N N . LYS A 1 107 ? -27.719 -5.686 11.160 1.00 43.22 107 LYS A N 1
ATOM 855 C CA . LYS A 1 107 ? -28.651 -6.036 12.232 1.00 43.22 107 LYS A CA 1
ATOM 856 C C . LYS A 1 107 ? -29.984 -6.276 11.534 1.00 43.22 107 LYS A C 1
ATOM 858 O O . LYS A 1 107 ? -30.481 -5.380 10.852 1.00 43.22 107 LYS A O 1
ATOM 863 N N . LYS A 1 108 ? -30.533 -7.487 11.659 1.00 40.66 108 LYS A N 1
ATOM 864 C CA . LYS A 1 108 ? -31.958 -7.666 11.401 1.00 40.66 108 LYS A CA 1
ATOM 865 C C . LYS A 1 108 ? -32.634 -6.670 12.326 1.00 40.66 108 LYS A C 1
ATOM 867 O O . LYS A 1 108 ? -32.438 -6.754 13.538 1.00 40.66 108 LYS A O 1
ATOM 872 N N . GLU A 1 109 ? -33.360 -5.714 11.762 1.00 34.88 109 GLU A N 1
ATOM 873 C CA . GLU A 1 109 ? -34.342 -4.987 12.544 1.00 34.88 109 GLU A CA 1
ATOM 874 C C . GLU A 1 109 ? -35.317 -6.059 13.024 1.00 34.88 109 GLU A C 1
ATOM 876 O O . GLU A 1 109 ? -36.103 -6.594 12.247 1.00 34.88 109 GLU A O 1
ATOM 881 N N . THR A 1 110 ? -35.176 -6.469 14.285 1.00 35.53 110 THR A N 1
ATOM 882 C CA . THR A 1 110 ? -36.236 -7.187 14.979 1.00 35.53 110 THR A CA 1
ATOM 883 C C . THR A 1 110 ? -37.421 -6.248 14.933 1.00 35.53 110 THR A C 1
ATOM 885 O O . THR A 1 110 ? -37.351 -5.172 15.540 1.00 35.53 110 THR A O 1
ATOM 888 N N . ASP A 1 111 ? -38.435 -6.610 14.145 1.00 35.19 111 ASP A N 1
ATOM 889 C CA . ASP A 1 111 ? -39.638 -5.810 13.974 1.00 35.19 111 ASP A CA 1
ATOM 890 C C . ASP A 1 111 ? -40.083 -5.292 15.335 1.00 35.19 111 ASP A C 1
ATOM 892 O O . ASP A 1 111 ? -40.254 -6.065 16.281 1.00 35.19 111 ASP A O 1
ATOM 896 N N . LYS A 1 112 ? -40.234 -3.967 15.447 1.00 35.91 112 LYS A N 1
ATOM 897 C CA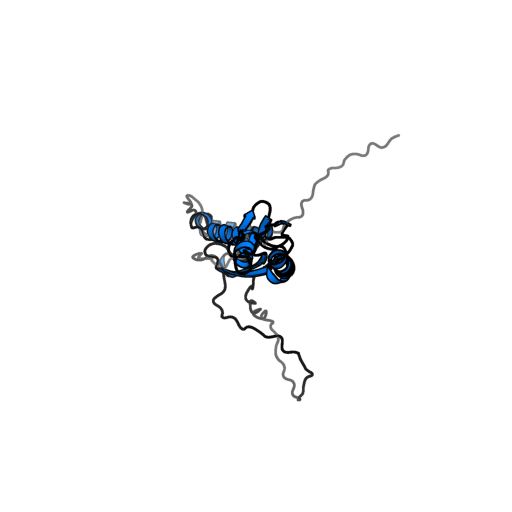 . LYS A 1 112 ? -40.869 -3.387 16.629 1.00 35.91 112 LYS A CA 1
ATOM 898 C C . LYS A 1 112 ? -42.220 -4.071 16.744 1.00 35.91 112 LYS A C 1
ATOM 900 O O . LYS A 1 112 ? -43.004 -3.980 15.801 1.00 35.91 112 LYS A O 1
ATOM 905 N N . GLU A 1 113 ? -42.438 -4.758 17.860 1.00 41.00 113 GLU A N 1
ATOM 906 C CA . GLU A 1 113 ? -43.622 -5.570 18.125 1.00 41.00 113 GLU A CA 1
ATOM 907 C C . GLU A 1 113 ? -44.852 -4.653 18.144 1.00 41.00 113 GLU A C 1
ATOM 909 O O . GLU A 1 113 ? -45.204 -4.029 19.143 1.00 41.00 113 GLU A O 1
ATOM 914 N N . LYS A 1 114 ? -45.426 -4.450 16.956 1.00 33.53 114 LYS A N 1
ATOM 915 C CA . LYS A 1 114 ? -46.585 -3.597 16.730 1.00 33.53 114 LYS A CA 1
ATOM 916 C C . LYS A 1 114 ? -47.813 -4.457 16.954 1.00 33.53 114 LYS A C 1
ATOM 918 O O . LYS A 1 114 ? -48.182 -5.227 16.069 1.00 33.53 114 LYS A O 1
ATOM 923 N N . ASP A 1 115 ? -48.434 -4.288 18.116 1.00 32.94 115 ASP A N 1
ATOM 924 C CA . ASP A 1 115 ? -49.736 -4.864 18.452 1.00 32.94 115 ASP A CA 1
ATOM 925 C C . ASP A 1 115 ? -50.791 -4.495 17.395 1.00 32.94 115 ASP A C 1
ATOM 927 O O . ASP A 1 115 ? -51.455 -3.458 17.468 1.00 32.94 115 ASP A O 1
ATOM 931 N N . TYR A 1 116 ? -50.952 -5.362 16.396 1.00 32.84 116 TYR A N 1
ATOM 932 C CA . TYR A 1 116 ? -51.977 -5.266 15.366 1.00 32.84 116 TYR A CA 1
ATOM 933 C C . TYR A 1 116 ? -52.778 -6.564 15.325 1.00 32.84 116 TYR A C 1
ATOM 935 O O . TYR A 1 116 ? -52.264 -7.638 15.017 1.00 32.84 116 TYR A O 1
ATOM 943 N N . ILE A 1 117 ? -54.073 -6.448 15.613 1.00 31.66 117 ILE A N 1
ATOM 944 C CA . ILE A 1 117 ? -55.021 -7.555 15.506 1.00 31.66 117 ILE A CA 1
ATOM 945 C C . ILE A 1 117 ? -55.226 -7.860 14.019 1.00 31.66 117 ILE A C 1
ATOM 947 O O . ILE A 1 117 ? -55.797 -7.053 13.286 1.00 31.66 117 ILE A O 1
ATOM 951 N N . LEU A 1 118 ? -54.770 -9.033 13.578 1.00 30.33 118 LEU A N 1
ATOM 952 C CA . LEU A 1 118 ? -54.999 -9.517 12.219 1.00 30.33 118 LEU A CA 1
ATOM 953 C C . LEU A 1 118 ? -56.477 -9.888 12.036 1.00 30.33 118 LEU A C 1
ATOM 955 O O . LEU A 1 118 ? -56.948 -10.887 12.577 1.00 30.33 118 LEU A O 1
ATOM 959 N N . ILE A 1 119 ? -57.196 -9.095 11.241 1.00 30.39 119 ILE A N 1
ATOM 960 C CA . ILE A 1 119 ? -58.513 -9.453 10.704 1.00 30.39 119 ILE A CA 1
ATOM 961 C C . ILE A 1 119 ? -58.284 -10.028 9.296 1.00 30.39 119 ILE A C 1
ATOM 963 O O . ILE A 1 119 ? -57.782 -9.297 8.441 1.00 30.39 119 ILE A O 1
ATOM 967 N N . PRO A 1 120 ? -58.616 -11.305 9.025 1.00 27.09 120 PRO A N 1
ATOM 968 C CA . PRO A 1 120 ? -58.442 -11.880 7.695 1.00 27.09 120 PRO A CA 1
ATOM 969 C C . PRO A 1 120 ? -59.379 -11.246 6.659 1.00 27.09 120 PRO A C 1
ATOM 971 O O . PRO A 1 120 ? -60.559 -11.024 6.933 1.00 27.09 120 PRO A O 1
ATOM 974 N N . GLN A 1 121 ? -58.871 -11.043 5.444 1.00 27.94 121 GLN A N 1
ATOM 975 C CA . GLN A 1 121 ? -59.678 -10.928 4.228 1.00 27.94 121 GLN A CA 1
ATOM 976 C C . GLN A 1 121 ? -59.123 -11.899 3.178 1.00 27.94 121 GLN A C 1
ATOM 978 O O . GLN A 1 121 ? -57.915 -12.130 3.122 1.00 27.94 121 GLN A O 1
ATOM 983 N N . GLU A 1 122 ? -60.014 -12.498 2.390 1.00 28.48 122 GLU A N 1
ATOM 984 C CA . GLU A 1 122 ? -59.709 -13.560 1.423 1.00 28.48 122 GLU A CA 1
ATOM 985 C C . GLU A 1 122 ? -59.654 -13.012 -0.021 1.00 28.48 122 GLU A C 1
ATOM 987 O O . GLU A 1 122 ? -60.288 -12.002 -0.327 1.00 28.48 122 GLU A O 1
ATOM 992 N N . GLY A 1 123 ? -58.915 -13.697 -0.906 1.00 30.36 123 GLY A N 1
ATOM 993 C CA . GLY A 1 123 ? -58.642 -13.305 -2.304 1.00 30.36 123 GLY A CA 1
ATOM 994 C C . GLY A 1 123 ? -57.174 -12.877 -2.495 1.00 30.36 123 GLY A C 1
ATOM 995 O O . GLY A 1 123 ? -56.731 -11.915 -1.881 1.00 30.36 123 GLY A O 1
ATOM 996 N N . GLU A 1 124 ? -56.295 -13.638 -3.160 1.00 29.77 124 GLU A N 1
ATOM 997 C CA . GLU A 1 124 ? -56.229 -13.924 -4.616 1.00 29.77 124 GLU A CA 1
ATOM 998 C C . GLU A 1 124 ? -55.932 -12.660 -5.464 1.00 29.77 124 GLU A C 1
ATOM 1000 O O . GLU A 1 124 ? -56.641 -11.670 -5.353 1.00 29.77 124 GLU A O 1
ATOM 1005 N N . THR A 1 125 ? -54.920 -12.589 -6.351 1.00 27.88 125 THR A N 1
ATOM 1006 C CA . THR A 1 125 ? -53.952 -13.601 -6.853 1.00 27.88 125 THR A CA 1
ATOM 1007 C C . THR A 1 125 ? -52.667 -12.957 -7.440 1.00 27.88 125 THR A C 1
ATOM 1009 O O . THR A 1 125 ? -52.642 -11.762 -7.706 1.00 27.88 125 THR A O 1
ATOM 1012 N N . ASN A 1 126 ? -51.623 -13.783 -7.647 1.00 29.20 126 ASN A N 1
ATOM 1013 C CA . ASN A 1 126 ? -50.586 -13.805 -8.722 1.00 29.20 126 ASN A CA 1
ATOM 1014 C C . ASN A 1 126 ? -50.632 -12.734 -9.856 1.00 29.20 126 ASN A C 1
ATOM 1016 O O . ASN A 1 126 ? -51.725 -12.402 -10.294 1.00 29.20 126 ASN A O 1
ATOM 1020 N N . GLN A 1 127 ? -49.569 -12.274 -10.555 1.00 31.33 127 GLN A N 1
ATOM 1021 C CA . GLN A 1 127 ? -48.082 -12.454 -10.646 1.00 31.33 127 GLN A CA 1
ATOM 1022 C C . GLN A 1 127 ? -47.569 -11.446 -11.744 1.00 31.33 127 GLN A C 1
ATOM 1024 O O . GLN A 1 127 ? -48.407 -10.952 -12.493 1.00 31.33 127 GLN A O 1
ATOM 1029 N N . THR A 1 128 ? -46.289 -11.133 -12.051 1.00 26.00 128 THR A N 1
ATOM 1030 C CA . THR A 1 128 ? -44.978 -11.059 -11.345 1.00 26.00 128 THR A CA 1
ATOM 1031 C C . THR A 1 128 ? -43.900 -10.460 -12.298 1.00 26.00 128 THR A C 1
ATOM 1033 O O . THR A 1 128 ? -43.904 -10.792 -13.478 1.00 26.00 128 THR A O 1
ATOM 1036 N N . ASN A 1 129 ? -42.930 -9.681 -11.774 1.00 30.67 129 ASN A N 1
ATOM 1037 C CA . ASN A 1 129 ? -41.729 -9.098 -12.442 1.00 30.67 129 ASN A CA 1
ATOM 1038 C C . ASN A 1 129 ? -41.961 -8.037 -13.558 1.00 30.67 129 ASN A 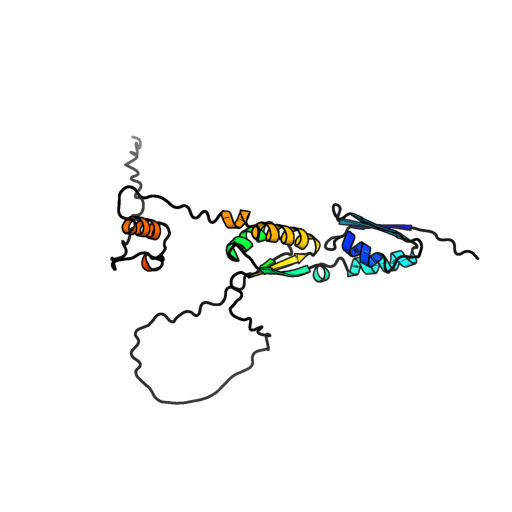C 1
ATOM 1040 O O . ASN A 1 129 ? -43.055 -7.951 -14.113 1.00 30.67 129 ASN A O 1
ATOM 1044 N N . PRO A 1 130 ? -40.981 -7.126 -13.789 1.00 31.64 130 PRO A N 1
ATOM 1045 C CA . PRO A 1 130 ? -39.774 -7.447 -14.571 1.00 31.64 130 PRO A CA 1
ATOM 1046 C C . PRO A 1 130 ? -38.432 -7.421 -13.804 1.00 31.64 130 PRO A C 1
ATOM 1048 O O . PRO A 1 130 ? -38.282 -6.769 -12.777 1.00 31.64 130 PRO A O 1
ATOM 1051 N N . GLU A 1 131 ? -37.491 -8.181 -14.371 1.00 28.92 131 GLU A N 1
ATOM 1052 C CA . GLU A 1 131 ? -36.019 -8.055 -14.431 1.00 28.92 131 GLU A CA 1
ATOM 1053 C C . GLU A 1 131 ? -35.244 -7.201 -13.397 1.00 28.92 131 GLU A C 1
ATOM 1055 O O . GLU A 1 131 ? -35.457 -6.003 -13.219 1.00 28.92 131 GLU A O 1
ATOM 1060 N N . LYS A 1 132 ? -34.206 -7.824 -12.817 1.00 30.67 132 LYS A N 1
ATOM 1061 C CA . LYS A 1 132 ? -33.054 -7.164 -12.186 1.00 30.67 132 LYS A CA 1
ATOM 1062 C C . LYS A 1 132 ? -31.759 -7.802 -12.678 1.00 30.67 132 LYS A C 1
ATOM 1064 O O . LYS A 1 132 ? -31.681 -9.021 -12.788 1.00 30.67 132 LYS A O 1
ATOM 1069 N N . GLU A 1 133 ? -30.759 -6.965 -12.925 1.00 29.28 133 GLU A N 1
ATOM 1070 C CA . GLU A 1 133 ? -29.418 -7.369 -13.350 1.00 29.28 133 GLU A CA 1
ATOM 1071 C C . GLU A 1 133 ? -28.665 -8.111 -12.230 1.00 29.28 133 GLU A C 1
ATOM 1073 O O . GLU A 1 133 ? -28.840 -7.825 -11.040 1.00 29.28 133 GLU A O 1
ATOM 1078 N N . GLU A 1 134 ? -27.799 -9.054 -12.609 1.00 30.67 134 GLU A N 1
ATOM 1079 C CA . GLU A 1 134 ? -27.027 -9.890 -11.683 1.00 30.67 134 GLU A CA 1
ATOM 1080 C C . GLU A 1 134 ? -25.861 -9.122 -11.036 1.00 30.67 134 GLU A C 1
ATOM 1082 O O . GLU A 1 134 ? -24.692 -9.286 -11.386 1.00 30.67 134 GLU A O 1
ATOM 1087 N N . SER A 1 135 ? -26.159 -8.294 -10.034 1.00 30.70 135 SER A N 1
ATOM 1088 C CA . SER A 1 135 ? -25.121 -7.798 -9.127 1.00 30.70 135 SER A CA 1
ATOM 1089 C C . SER A 1 135 ? -24.671 -8.940 -8.208 1.00 30.70 135 SER A C 1
ATOM 1091 O O . SER A 1 135 ? -25.424 -9.382 -7.338 1.00 30.70 135 SER A O 1
ATOM 1093 N N . SER A 1 136 ? -23.457 -9.453 -8.430 1.00 31.95 136 SER A N 1
ATOM 1094 C CA . SER A 1 136 ? -22.932 -10.669 -7.795 1.00 31.95 136 SER A CA 1
ATOM 1095 C C . SER A 1 136 ? -22.832 -10.547 -6.268 1.00 31.95 136 SER A C 1
ATOM 1097 O O . SER A 1 136 ? -21.855 -10.020 -5.725 1.00 31.95 136 SER A O 1
ATOM 1099 N N . SER A 1 137 ? -23.837 -11.058 -5.558 1.00 31.44 137 SER A N 1
ATOM 1100 C CA . SER A 1 137 ? -23.895 -11.034 -4.099 1.00 31.44 137 SER A CA 1
ATOM 1101 C C . SER A 1 137 ? -22.933 -12.055 -3.487 1.00 31.44 137 SER A C 1
ATOM 1103 O O . SER A 1 137 ? -23.275 -13.229 -3.326 1.00 31.44 137 SER A O 1
ATOM 1105 N N . PHE A 1 138 ? -21.740 -11.604 -3.100 1.00 30.83 138 PHE A N 1
ATOM 1106 C CA . PHE A 1 138 ? -20.846 -12.376 -2.238 1.00 30.83 138 PHE A CA 1
ATOM 1107 C C . PHE A 1 138 ? -21.480 -12.541 -0.850 1.00 30.83 138 PHE A C 1
ATOM 1109 O O . PHE A 1 138 ? -21.396 -11.656 0.003 1.00 30.83 138 PHE A O 1
ATOM 1116 N N . TYR A 1 139 ? -22.125 -13.687 -0.628 1.00 31.17 139 TYR A N 1
ATOM 1117 C CA . TYR A 1 139 ? -22.548 -14.122 0.699 1.00 31.17 139 TYR A CA 1
ATOM 1118 C C . TYR A 1 139 ? -21.303 -14.432 1.534 1.00 31.17 139 TYR A C 1
ATOM 1120 O O . TYR A 1 139 ? -20.611 -15.417 1.283 1.00 31.17 139 TYR A O 1
ATOM 1128 N N . PHE A 1 140 ? -21.017 -13.583 2.519 1.00 36.91 140 PHE A N 1
ATOM 1129 C CA . PHE A 1 140 ? -19.939 -13.797 3.478 1.00 36.91 140 PHE A CA 1
ATOM 1130 C C . PHE A 1 140 ? -20.486 -14.266 4.824 1.00 36.91 140 PHE A C 1
ATOM 1132 O O . PHE A 1 140 ? -21.479 -13.733 5.319 1.00 36.91 140 PHE A O 1
ATOM 1139 N N . ASP A 1 141 ? -19.817 -15.268 5.396 1.00 36.38 141 ASP A N 1
ATOM 1140 C CA . ASP A 1 141 ? -20.238 -15.904 6.642 1.00 36.38 141 ASP A CA 1
ATOM 1141 C C . ASP A 1 141 ? -20.003 -15.013 7.877 1.00 36.38 141 ASP A C 1
ATOM 1143 O O . ASP A 1 141 ? -19.195 -14.078 7.876 1.00 36.38 141 ASP A O 1
ATOM 1147 N N . SER A 1 142 ? -20.746 -15.324 8.932 1.00 39.78 142 SER A N 1
ATOM 1148 C CA . SER A 1 142 ? -21.065 -14.487 10.092 1.00 39.78 142 SER A CA 1
ATOM 1149 C C . SER A 1 142 ? -19.935 -14.264 11.111 1.00 39.78 142 SER A C 1
ATOM 1151 O O . SER A 1 142 ? -20.149 -13.594 12.118 1.00 39.78 142 SER A O 1
ATOM 1153 N N . GLU A 1 143 ? -18.717 -14.740 10.839 1.00 45.25 143 GLU A N 1
ATOM 1154 C CA . GLU A 1 143 ? -17.557 -14.629 11.744 1.00 45.25 143 GLU A CA 1
ATOM 1155 C C . GLU A 1 143 ? -16.778 -13.297 11.621 1.00 45.25 143 GLU A C 1
ATOM 1157 O O . GLU A 1 143 ? -15.888 -13.007 12.418 1.00 45.25 143 GLU A O 1
ATOM 1162 N N . GLN A 1 144 ? -17.081 -12.456 10.626 1.00 52.19 144 GLN A N 1
ATOM 1163 C CA . GLN A 1 144 ? -16.239 -11.310 10.230 1.00 52.19 144 GLN A CA 1
ATOM 1164 C C . GLN A 1 144 ? -16.483 -10.002 11.012 1.00 52.19 144 GLN A C 1
ATOM 1166 O O . GLN A 1 144 ? -16.496 -8.926 10.419 1.00 52.19 144 GLN A O 1
ATOM 1171 N N . VAL A 1 145 ? -16.671 -10.070 12.333 1.00 61.50 145 VAL A N 1
ATOM 1172 C CA . VAL A 1 145 ? -17.032 -8.890 13.152 1.00 61.50 145 VAL A CA 1
ATOM 1173 C C . VAL A 1 145 ? -15.911 -7.837 13.199 1.00 61.50 145 VAL A C 1
ATOM 1175 O O . VAL A 1 145 ? -16.182 -6.650 13.048 1.00 61.50 145 VAL A O 1
ATOM 1178 N N . ASN A 1 146 ? -14.649 -8.263 13.327 1.00 81.69 146 ASN A N 1
ATOM 1179 C CA . ASN A 1 146 ? -13.488 -7.373 13.479 1.00 81.69 146 ASN A CA 1
ATOM 1180 C C . ASN A 1 146 ? -12.622 -7.330 12.206 1.00 81.69 146 ASN A C 1
ATOM 1182 O O . ASN A 1 146 ? -11.436 -7.672 12.224 1.00 81.69 146 ASN A O 1
ATOM 1186 N N . VAL A 1 147 ? -13.221 -6.954 11.074 1.00 88.56 147 VAL A N 1
ATOM 1187 C CA . VAL A 1 147 ? -12.536 -6.877 9.773 1.00 88.56 147 VAL A CA 1
ATOM 1188 C C . VAL A 1 147 ? -12.695 -5.493 9.154 1.00 88.56 147 VAL A C 1
ATOM 1190 O O . VAL A 1 147 ? -13.795 -4.947 9.101 1.00 88.56 147 VAL A O 1
ATOM 1193 N N . ILE A 1 148 ? -11.600 -4.968 8.604 1.00 90.81 148 ILE A N 1
ATOM 1194 C CA . ILE A 1 148 ? -11.584 -3.718 7.844 1.00 90.81 148 ILE A CA 1
ATOM 1195 C C . ILE A 1 148 ? -10.897 -3.908 6.488 1.00 90.81 148 ILE A C 1
ATOM 1197 O O . ILE A 1 148 ? -9.958 -4.696 6.348 1.00 90.81 148 ILE A O 1
ATOM 1201 N N . TYR A 1 149 ? -11.387 -3.206 5.470 1.00 92.00 149 TYR A N 1
ATOM 1202 C CA . TYR A 1 149 ? -10.871 -3.267 4.105 1.00 92.00 149 TYR A CA 1
ATOM 1203 C C . TYR A 1 149 ? -10.321 -1.893 3.730 1.00 92.0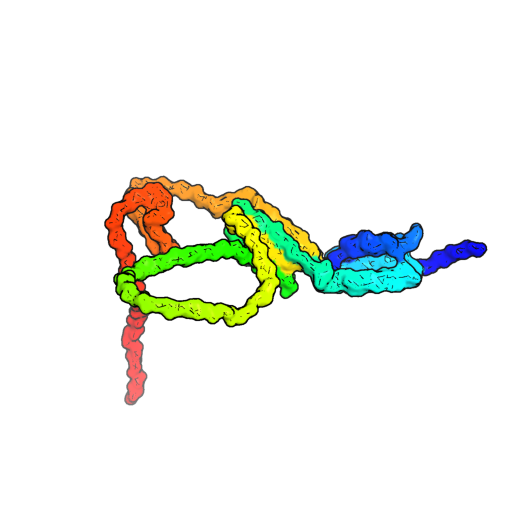0 149 TYR A C 1
ATOM 1205 O O . TYR A 1 149 ? -11.066 -0.913 3.710 1.00 92.00 149 TYR A O 1
ATOM 1213 N N . VAL A 1 150 ? -9.027 -1.815 3.423 1.00 93.06 150 VAL A N 1
ATOM 1214 C CA . VAL A 1 150 ? -8.378 -0.573 2.980 1.00 93.06 150 VAL A CA 1
ATOM 1215 C C . VAL A 1 150 ? -7.972 -0.726 1.525 1.00 93.06 150 VAL A C 1
ATOM 1217 O O . VAL A 1 150 ? -7.361 -1.721 1.142 1.00 93.06 150 VAL A O 1
ATOM 1220 N N . THR A 1 151 ? -8.333 0.251 0.704 1.00 93.00 151 THR A N 1
ATOM 1221 C CA . THR A 1 151 ? -7.884 0.369 -0.685 1.00 93.00 151 THR A CA 1
ATOM 1222 C C . THR A 1 151 ? -6.940 1.554 -0.775 1.00 93.00 151 THR A C 1
ATOM 1224 O O . THR A 1 151 ? -7.329 2.631 -0.342 1.00 93.00 151 THR A O 1
ATOM 1227 N N . ASP A 1 152 ? -5.728 1.382 -1.302 1.00 92.69 152 ASP A N 1
ATOM 1228 C CA . ASP A 1 152 ? -4.765 2.479 -1.490 1.00 92.69 152 ASP A CA 1
ATOM 1229 C C . ASP A 1 152 ? -3.677 2.106 -2.520 1.00 92.69 152 ASP A C 1
ATOM 1231 O O . ASP A 1 152 ? -3.616 0.968 -2.994 1.00 92.69 152 ASP A O 1
ATOM 1235 N N . VAL A 1 153 ? -2.813 3.053 -2.891 1.00 91.25 153 VAL A N 1
ATOM 1236 C CA . VAL A 1 153 ? -1.647 2.805 -3.748 1.00 91.25 153 VAL A CA 1
ATOM 1237 C C . VAL A 1 153 ? -0.604 1.940 -3.031 1.00 91.25 153 VAL A C 1
ATOM 1239 O O . VAL A 1 153 ? -0.347 2.122 -1.839 1.00 91.25 153 VAL A O 1
ATOM 1242 N N . LYS A 1 154 ? 0.055 1.023 -3.758 1.00 87.69 154 LYS A N 1
ATOM 1243 C CA . LYS A 1 154 ? 0.968 0.010 -3.175 1.00 87.69 154 LYS A CA 1
ATOM 1244 C C . LYS A 1 154 ? 2.022 0.584 -2.227 1.00 87.69 154 LYS A C 1
ATOM 1246 O O . LYS A 1 154 ? 2.326 -0.044 -1.220 1.00 87.69 154 LYS A O 1
ATOM 1251 N N . LYS A 1 155 ? 2.560 1.772 -2.536 1.00 84.81 155 LYS A N 1
ATOM 1252 C CA . LYS A 1 155 ? 3.547 2.455 -1.687 1.00 84.81 155 LYS A CA 1
ATOM 1253 C C . LYS A 1 155 ? 2.986 2.895 -0.331 1.00 84.81 155 LYS A C 1
ATOM 125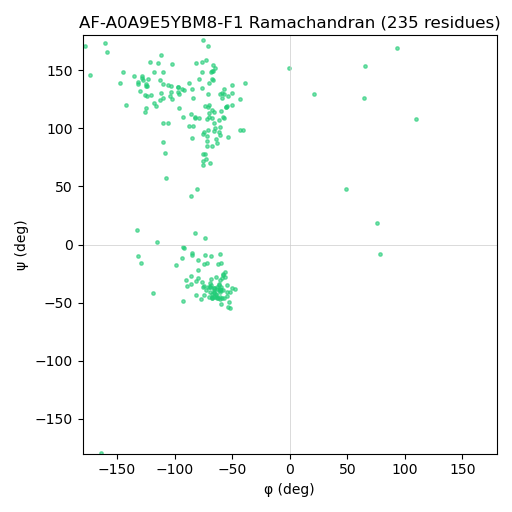5 O O . LYS A 1 155 ? 3.682 2.762 0.667 1.00 84.81 155 LYS A O 1
ATOM 1260 N N . ASN A 1 156 ? 1.729 3.343 -0.266 1.00 89.88 156 ASN A N 1
ATOM 1261 C CA . ASN A 1 156 ? 1.120 3.761 0.999 1.00 89.88 156 ASN A CA 1
ATOM 1262 C C . ASN A 1 156 ? 0.640 2.568 1.841 1.00 89.88 156 ASN A C 1
ATOM 1264 O O . ASN A 1 156 ? 0.681 2.618 3.070 1.00 89.88 156 ASN A O 1
ATOM 1268 N N . LEU A 1 157 ? 0.273 1.452 1.195 1.00 89.06 157 LEU A N 1
ATOM 1269 C CA . LEU A 1 157 ? -0.109 0.221 1.897 1.00 89.06 157 LEU A CA 1
ATOM 1270 C C . LEU A 1 157 ? 0.993 -0.320 2.824 1.00 89.06 157 LEU A C 1
ATOM 1272 O O . LEU A 1 157 ? 0.661 -0.941 3.824 1.00 89.06 157 LEU A O 1
ATOM 1276 N N . PHE A 1 158 ? 2.276 -0.034 2.573 1.00 86.69 158 PHE A N 1
ATOM 1277 C CA . PHE A 1 158 ? 3.362 -0.383 3.50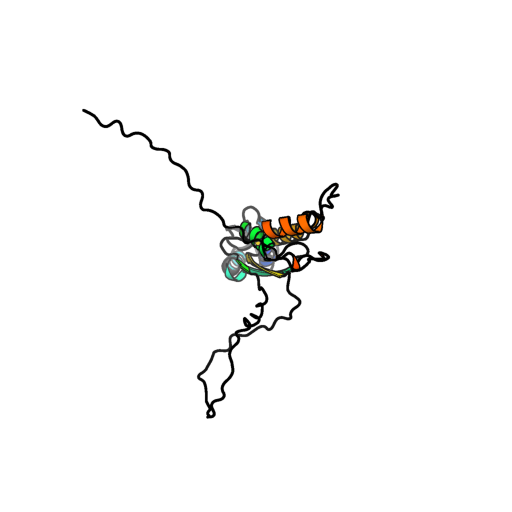1 1.00 86.69 158 PHE A CA 1
ATOM 1278 C C . PHE A 1 158 ? 3.286 0.385 4.837 1.00 86.69 158 PHE A C 1
ATOM 1280 O O . PHE A 1 158 ? 3.556 -0.173 5.901 1.00 86.69 158 PHE A O 1
ATOM 1287 N N . HIS A 1 159 ? 2.881 1.658 4.809 1.00 89.94 159 HIS A N 1
ATOM 1288 C CA . HIS A 1 159 ? 2.668 2.449 6.024 1.00 89.94 159 HIS A CA 1
ATOM 1289 C C . HIS A 1 159 ? 1.396 2.015 6.763 1.00 89.94 159 HIS A C 1
ATOM 1291 O O . HIS A 1 159 ? 1.403 1.909 7.989 1.00 89.94 159 HIS A O 1
ATOM 1297 N N . ILE A 1 160 ? 0.335 1.700 6.013 1.00 92.62 160 ILE A N 1
ATOM 1298 C CA . ILE A 1 160 ? -0.930 1.169 6.542 1.00 92.62 160 ILE A CA 1
ATOM 1299 C C . ILE A 1 160 ? -0.717 -0.206 7.192 1.00 92.62 160 ILE A C 1
ATOM 1301 O O . ILE A 1 160 ? -1.201 -0.424 8.298 1.00 92.62 160 ILE A O 1
ATOM 1305 N N . ASP A 1 161 ? 0.054 -1.100 6.564 1.00 92.69 161 ASP A N 1
ATOM 1306 C CA . ASP A 1 161 ? 0.431 -2.407 7.120 1.00 92.69 161 ASP A CA 1
ATOM 1307 C C . ASP A 1 161 ? 1.074 -2.256 8.501 1.00 92.69 161 ASP A C 1
ATOM 1309 O O . ASP A 1 161 ? 0.584 -2.822 9.478 1.00 92.69 161 ASP A O 1
ATOM 1313 N N . LYS A 1 162 ? 2.115 -1.419 8.598 1.00 91.94 162 LYS A N 1
ATOM 1314 C CA . LYS A 1 162 ? 2.814 -1.151 9.859 1.00 91.94 162 LYS A CA 1
ATOM 1315 C C . LYS A 1 162 ? 1.894 -0.535 10.922 1.00 91.94 162 LYS A C 1
ATOM 1317 O O . LYS A 1 162 ? 1.998 -0.887 12.095 1.00 91.94 162 LYS A O 1
ATOM 1322 N N . LEU A 1 163 ? 0.993 0.372 10.538 1.00 92.62 163 LEU A N 1
ATOM 1323 C CA . LEU A 1 163 ? 0.051 0.973 11.485 1.00 92.62 163 LEU A CA 1
ATOM 1324 C C . LEU A 1 163 ? -0.984 -0.048 11.980 1.00 92.62 163 LEU A C 1
ATOM 1326 O O . LEU A 1 163 ? -1.322 -0.048 13.160 1.00 92.62 163 LEU A O 1
ATOM 1330 N N . VAL A 1 164 ? -1.449 -0.964 11.127 1.00 91.12 164 VAL A N 1
ATOM 1331 C CA . VAL A 1 164 ? -2.336 -2.058 11.556 1.00 91.12 164 VAL A CA 1
ATOM 1332 C C . VAL A 1 164 ? -1.605 -3.056 12.460 1.00 91.12 164 VAL A C 1
ATOM 1334 O O . VAL A 1 164 ? -2.206 -3.541 13.417 1.00 91.12 164 VAL A O 1
ATOM 1337 N N . GLU A 1 165 ? -0.316 -3.329 12.238 1.00 91.44 165 GLU A N 1
ATOM 1338 C CA . GLU A 1 165 ? 0.513 -4.093 13.186 1.00 91.44 165 GLU A CA 1
ATOM 1339 C C . GLU A 1 165 ? 0.617 -3.393 14.556 1.00 91.44 165 GLU A C 1
ATOM 1341 O O . GLU A 1 165 ? 0.525 -4.053 15.592 1.00 91.44 165 GLU A O 1
ATOM 1346 N N . GLU A 1 166 ? 0.729 -2.061 14.585 1.00 90.00 166 GLU A N 1
ATOM 1347 C CA . GLU A 1 166 ? 0.751 -1.262 15.819 1.00 90.00 166 GLU A CA 1
ATOM 1348 C C . GLU A 1 166 ? -0.611 -1.247 16.541 1.00 90.00 166 GLU A C 1
ATOM 1350 O O . GLU A 1 166 ? -0.663 -1.418 17.764 1.00 90.00 166 GLU A O 1
ATOM 1355 N N . LEU A 1 167 ? -1.727 -1.140 15.809 1.00 87.44 167 LEU A N 1
ATOM 1356 C CA . LEU A 1 167 ? -3.088 -1.304 16.350 1.00 87.44 167 LEU A CA 1
ATOM 1357 C C . LEU A 1 167 ? -3.319 -2.723 16.896 1.00 87.44 167 LEU A C 1
ATOM 1359 O O . LEU A 1 167 ? -3.940 -2.900 17.943 1.00 87.44 167 LEU A O 1
ATOM 1363 N N . ASN A 1 168 ? -2.758 -3.735 16.236 1.00 89.69 168 ASN A N 1
ATOM 1364 C CA . ASN A 1 168 ? -2.772 -5.128 16.681 1.00 89.69 168 ASN A CA 1
ATOM 1365 C C . ASN A 1 168 ? -1.677 -5.457 17.719 1.00 89.69 168 ASN A C 1
ATOM 1367 O O . ASN A 1 168 ? -1.494 -6.629 18.059 1.00 89.69 168 ASN A O 1
ATOM 1371 N N . SER A 1 169 ? -0.973 -4.461 18.272 1.00 85.94 169 SER A N 1
ATOM 1372 C CA . SER A 1 169 ? -0.008 -4.687 19.352 1.00 85.94 169 SER A CA 1
ATOM 1373 C C . SER A 1 169 ? -0.704 -4.844 20.719 1.00 85.94 169 SER A C 1
ATOM 1375 O O . SER A 1 169 ? -1.665 -4.125 21.010 1.00 85.94 169 SER A O 1
ATOM 1377 N N . PRO A 1 170 ? -0.220 -5.732 21.617 1.00 75.19 170 PRO A N 1
ATOM 1378 C CA . PRO A 1 170 ? -0.796 -5.891 22.958 1.00 75.19 170 PRO A CA 1
ATOM 1379 C C . PRO A 1 170 ? -0.766 -4.606 23.797 1.00 75.19 170 PRO A C 1
ATOM 1381 O O . PRO A 1 170 ? -1.635 -4.389 24.636 1.00 75.19 170 PRO A O 1
ATOM 1384 N N . THR A 1 171 ? 0.212 -3.731 23.548 1.00 70.94 171 THR A N 1
ATOM 1385 C CA . THR A 1 171 ? 0.299 -2.383 24.123 1.00 70.94 171 THR A CA 1
ATOM 1386 C C . THR A 1 171 ? -0.917 -1.533 23.776 1.00 70.94 171 THR A C 1
ATOM 1388 O O . THR A 1 171 ? -1.508 -0.936 24.674 1.00 70.94 171 THR A O 1
ATOM 1391 N N . SER A 1 172 ? -1.343 -1.527 22.513 1.00 63.16 172 SER A N 1
ATOM 1392 C CA . SER A 1 172 ? -2.513 -0.761 22.078 1.00 63.16 172 SER A CA 1
ATOM 1393 C C . SER A 1 172 ? -3.800 -1.328 22.681 1.00 63.16 172 SER A C 1
ATOM 1395 O O . SER A 1 172 ? -4.590 -0.565 23.234 1.00 63.16 172 SER A O 1
ATOM 1397 N N . GLY A 1 173 ? -3.951 -2.659 22.709 1.00 53.34 173 GLY A N 1
ATOM 1398 C CA . GLY A 1 173 ? -5.072 -3.321 23.389 1.00 53.34 173 GLY A CA 1
ATOM 1399 C C . GLY A 1 173 ? -5.112 -3.111 24.908 1.00 53.34 173 GLY A C 1
ATOM 1400 O O . GLY A 1 173 ? -6.192 -3.059 25.491 1.00 53.34 173 GLY A O 1
ATOM 1401 N N . SER A 1 174 ? -3.965 -2.901 25.563 1.00 51.78 174 SER A N 1
ATOM 1402 C CA . SER A 1 174 ? -3.910 -2.627 27.010 1.00 51.78 174 SER A CA 1
ATOM 1403 C C . SER A 1 174 ? -4.492 -1.265 27.426 1.00 51.78 174 SER A C 1
ATOM 1405 O O . SER A 1 174 ? -4.725 -1.043 28.615 1.00 51.78 174 SER A O 1
ATOM 1407 N N . ASN A 1 175 ? -4.800 -0.378 26.468 1.00 51.66 175 ASN A N 1
ATOM 1408 C CA . ASN A 1 175 ? -5.527 0.869 26.733 1.00 51.66 175 ASN A CA 1
ATOM 1409 C C . ASN A 1 175 ? -7.027 0.663 27.011 1.00 51.66 175 ASN A C 1
ATOM 1411 O O . ASN A 1 175 ? -7.671 1.588 27.511 1.00 51.66 175 ASN A O 1
ATOM 1415 N N . LEU A 1 176 ? -7.572 -0.549 26.818 1.00 50.91 176 LEU A N 1
ATOM 1416 C CA . LEU A 1 176 ? -8.794 -0.998 27.504 1.00 50.91 176 LEU A CA 1
ATOM 1417 C C . LEU A 1 176 ? -8.494 -1.196 29.001 1.00 50.91 176 LEU A C 1
ATOM 1419 O O . LEU A 1 176 ? -8.432 -2.310 29.529 1.00 50.91 176 LEU A O 1
ATOM 1423 N N . ALA A 1 177 ? -8.273 -0.073 29.686 1.00 51.72 177 ALA A N 1
ATOM 1424 C CA . ALA A 1 177 ? -7.800 0.015 31.059 1.00 51.72 177 ALA A CA 1
ATOM 1425 C C . ALA A 1 177 ? -8.888 -0.398 32.065 1.00 51.72 177 ALA A C 1
ATOM 1427 O O . ALA A 1 177 ? -9.459 0.431 32.778 1.00 51.72 177 ALA A O 1
ATOM 1428 N N . THR A 1 178 ? -9.152 -1.705 32.136 1.00 59.38 178 THR A N 1
ATOM 1429 C CA . THR A 1 178 ? -10.050 -2.342 33.108 1.00 59.38 178 THR A CA 1
ATOM 1430 C C . THR A 1 178 ? -9.527 -2.083 34.519 1.00 59.38 178 THR A C 1
ATOM 1432 O O . THR A 1 178 ? -8.638 -2.770 35.021 1.00 59.38 178 THR A O 1
ATOM 1435 N N . ARG A 1 179 ? -10.045 -1.029 35.153 1.00 60.38 179 ARG A N 1
ATOM 1436 C CA . ARG A 1 179 ? -9.525 -0.502 36.414 1.00 60.38 179 ARG A CA 1
ATOM 1437 C C . ARG A 1 179 ? -10.449 -0.874 37.564 1.00 60.38 179 ARG A C 1
ATOM 1439 O O . ARG A 1 179 ? -11.500 -0.271 37.744 1.00 60.38 179 ARG A O 1
ATOM 1446 N N . THR A 1 180 ? -10.040 -1.849 38.369 1.00 75.75 180 THR A N 1
ATOM 1447 C CA . THR A 1 180 ? -10.787 -2.259 39.564 1.00 75.75 180 THR A CA 1
ATOM 1448 C C . THR A 1 180 ? -10.775 -1.148 40.616 1.00 75.75 180 THR A C 1
ATOM 1450 O O . THR A 1 180 ? -9.722 -0.811 41.163 1.00 75.75 180 THR A O 1
ATOM 1453 N N . PHE A 1 181 ? -11.948 -0.598 40.930 1.00 74.75 181 PHE A N 1
ATOM 1454 C CA . PHE A 1 181 ? -12.131 0.384 42.000 1.00 74.75 181 PHE A CA 1
ATOM 1455 C C . PHE A 1 181 ? -12.732 -0.283 43.242 1.00 74.75 181 PHE A C 1
ATOM 1457 O O . PHE A 1 181 ? -13.802 -0.883 43.181 1.00 74.75 181 PHE A O 1
ATOM 1464 N N . TYR A 1 182 ? -12.069 -0.137 44.391 1.00 82.94 182 TYR A N 1
ATOM 1465 C CA . TYR A 1 182 ? -12.602 -0.594 45.675 1.00 82.94 182 TYR A CA 1
ATOM 1466 C C . TYR A 1 182 ? -13.531 0.471 46.268 1.00 82.94 182 TYR A C 1
ATOM 1468 O O . TYR A 1 182 ? -13.075 1.473 46.825 1.00 82.94 182 TYR A O 1
ATOM 1476 N N . ILE A 1 183 ? -14.839 0.249 46.137 1.00 80.25 183 ILE A N 1
ATOM 1477 C CA . ILE A 1 183 ? -15.882 1.102 46.718 1.00 80.25 183 ILE A CA 1
ATOM 1478 C C . ILE A 1 183 ? -15.874 0.912 48.241 1.00 80.25 183 ILE A C 1
ATOM 1480 O O . ILE A 1 183 ? -16.074 -0.196 48.733 1.00 80.25 183 ILE A O 1
ATOM 1484 N N . LYS A 1 184 ? -15.609 1.990 48.990 1.00 78.94 184 LYS A N 1
ATOM 1485 C CA . LYS A 1 184 ? -15.576 1.970 50.466 1.00 78.94 184 LYS A CA 1
ATOM 1486 C C . LYS A 1 184 ? -16.950 2.181 51.101 1.00 78.94 184 LYS A C 1
ATOM 1488 O O . LYS A 1 184 ? -17.215 1.644 52.169 1.00 78.94 184 LYS A O 1
ATOM 1493 N N . GLU A 1 185 ? -17.787 2.986 50.454 1.00 79.88 185 GLU A N 1
ATOM 1494 C CA . GLU A 1 185 ? -19.098 3.425 50.932 1.00 79.88 185 GLU A CA 1
ATOM 1495 C C . GLU A 1 185 ? -20.055 3.546 49.736 1.00 79.88 185 GLU A C 1
ATOM 1497 O O . GLU A 1 185 ? -19.628 3.875 48.628 1.00 79.88 185 GLU A O 1
ATOM 1502 N N . GLY A 1 186 ? -21.347 3.293 49.963 1.00 77.56 186 GLY A N 1
ATOM 1503 C CA . GLY A 1 186 ? -22.363 3.221 48.908 1.00 77.56 186 GLY A CA 1
ATOM 1504 C C . GLY A 1 186 ? -22.600 1.801 48.377 1.00 77.56 186 GLY A C 1
ATOM 1505 O O . GLY A 1 186 ? -21.875 0.863 48.698 1.00 77.56 186 GLY A O 1
ATOM 1506 N N . SER A 1 187 ? -23.661 1.644 47.582 1.00 84.12 187 SER A N 1
ATOM 1507 C CA . SER A 1 187 ? -24.010 0.383 46.911 1.00 84.12 187 SER A CA 1
ATOM 1508 C C . SER A 1 187 ? -23.370 0.343 45.522 1.00 84.12 187 SER A C 1
ATOM 1510 O O . SER A 1 187 ? -23.462 1.316 44.767 1.00 84.12 187 SER A O 1
ATOM 1512 N N . LEU A 1 188 ? -22.742 -0.788 45.186 1.00 80.94 188 LEU A N 1
ATOM 1513 C CA . LEU A 1 188 ? -22.172 -1.040 43.859 1.00 80.94 188 LEU A CA 1
ATOM 1514 C C . LEU A 1 188 ? -23.254 -0.925 42.779 1.00 80.94 188 LEU A C 1
ATOM 1516 O O . LEU A 1 188 ? -23.016 -0.347 41.725 1.00 80.94 188 LEU A O 1
ATOM 1520 N N . GLU A 1 189 ? -24.456 -1.414 43.074 1.00 81.38 189 GLU A N 1
ATOM 1521 C CA . GLU A 1 189 ? -25.597 -1.438 42.166 1.00 81.38 189 GLU A CA 1
ATOM 1522 C C . GLU A 1 189 ? -26.078 -0.023 41.827 1.00 81.38 189 GLU A C 1
ATOM 1524 O O . GLU A 1 189 ? -26.280 0.306 40.657 1.00 81.38 189 GLU A O 1
ATOM 1529 N N . ASN A 1 190 ? -26.198 0.843 42.837 1.00 81.62 190 ASN A N 1
ATOM 1530 C CA . ASN A 1 190 ? -26.567 2.247 42.656 1.00 81.62 190 ASN A CA 1
ATOM 1531 C C . ASN A 1 190 ? -25.486 3.025 41.891 1.00 81.62 190 ASN A C 1
ATOM 1533 O O . ASN A 1 190 ? -25.815 3.855 41.046 1.00 81.62 190 ASN A O 1
ATOM 1537 N N . ILE A 1 191 ? -24.205 2.758 42.167 1.00 82.19 191 ILE A N 1
ATOM 1538 C CA . ILE A 1 191 ? -23.074 3.428 41.506 1.00 82.19 191 ILE A CA 1
ATOM 1539 C C . ILE A 1 191 ? -22.967 2.989 40.039 1.00 82.19 191 ILE A C 1
ATOM 1541 O O . ILE A 1 191 ? -22.860 3.843 39.162 1.00 82.19 191 ILE A O 1
ATOM 1545 N N . ALA A 1 192 ? -23.082 1.690 39.754 1.00 81.25 192 ALA A N 1
ATOM 1546 C CA . ALA A 1 192 ? -23.125 1.166 38.391 1.00 81.25 192 ALA A CA 1
ATOM 1547 C C . ALA A 1 192 ? -24.326 1.727 37.612 1.00 81.25 192 ALA A C 1
ATOM 1549 O O . ALA A 1 192 ? -24.147 2.223 36.506 1.00 81.25 192 ALA A O 1
ATOM 1550 N N . THR A 1 193 ? -25.520 1.754 38.217 1.00 81.12 193 THR A N 1
ATOM 1551 C CA . THR A 1 193 ? -26.731 2.347 37.614 1.00 81.12 193 THR A CA 1
ATOM 1552 C C . THR A 1 193 ? -26.553 3.842 37.317 1.00 81.12 193 THR A C 1
ATOM 1554 O O . THR A 1 193 ? -26.958 4.317 36.258 1.00 81.12 193 THR A O 1
ATOM 1557 N N . ALA A 1 194 ? -25.923 4.602 38.218 1.00 80.19 194 ALA A N 1
ATOM 1558 C CA . ALA A 1 194 ? -25.646 6.021 37.997 1.00 80.19 194 ALA A CA 1
ATOM 1559 C C . ALA A 1 194 ? -24.650 6.246 36.847 1.00 80.19 194 ALA A C 1
ATOM 1561 O O . ALA A 1 194 ? -24.871 7.127 36.019 1.00 80.19 194 ALA A O 1
ATOM 1562 N N . ILE A 1 195 ? -23.593 5.430 36.756 1.00 79.38 195 ILE A N 1
ATOM 1563 C CA . ILE A 1 195 ? -22.633 5.469 35.642 1.00 79.38 195 ILE A CA 1
ATOM 1564 C C . ILE A 1 195 ? -23.328 5.100 34.325 1.00 79.38 195 ILE A C 1
ATOM 1566 O O . ILE A 1 195 ? -23.169 5.829 33.351 1.00 79.38 195 ILE A O 1
ATOM 1570 N N . ALA A 1 196 ? -24.146 4.042 34.314 1.00 77.81 196 ALA A N 1
ATOM 1571 C CA . ALA A 1 196 ? -24.931 3.590 33.163 1.00 77.81 196 ALA A CA 1
ATOM 1572 C C . ALA A 1 196 ? -25.788 4.727 32.576 1.00 77.81 196 ALA A C 1
ATOM 1574 O O . ALA A 1 196 ? -25.683 5.044 31.391 1.00 77.81 196 ALA A O 1
ATOM 1575 N N . ASN A 1 197 ? -26.531 5.429 33.440 1.00 76.19 197 ASN A N 1
ATOM 1576 C CA . ASN A 1 197 ? -27.337 6.594 33.068 1.00 76.19 197 ASN A CA 1
ATOM 1577 C C . ASN A 1 197 ? -26.498 7.759 32.505 1.00 76.19 197 ASN A C 1
ATOM 1579 O O . ASN A 1 197 ? -26.966 8.463 31.614 1.00 76.19 197 ASN A O 1
ATOM 1583 N N . ILE A 1 198 ? -25.271 7.974 33.001 1.00 75.25 198 ILE A N 1
ATOM 1584 C CA . ILE A 1 198 ? -24.360 9.026 32.508 1.00 75.25 198 ILE A CA 1
ATOM 1585 C C . ILE A 1 198 ? -23.814 8.691 31.111 1.00 75.25 198 ILE A C 1
ATOM 1587 O O . ILE A 1 198 ? -23.649 9.597 30.297 1.00 75.25 198 ILE A O 1
ATOM 1591 N N . ILE A 1 199 ? -23.547 7.412 30.821 1.00 76.56 199 ILE A N 1
ATOM 1592 C CA . ILE A 1 199 ? -23.015 6.959 29.521 1.00 76.56 199 ILE A CA 1
ATOM 1593 C C . ILE A 1 199 ? -24.101 6.532 28.517 1.00 76.56 199 ILE A C 1
ATOM 1595 O O . ILE A 1 199 ? -23.776 6.176 27.387 1.00 76.56 199 ILE A O 1
ATOM 1599 N N . GLY A 1 200 ? -25.380 6.569 28.905 1.00 77.25 200 GLY A N 1
ATOM 1600 C CA . GLY A 1 200 ? -26.516 6.207 28.048 1.00 77.25 200 GLY A CA 1
ATOM 1601 C C . GLY A 1 200 ? -26.721 4.700 27.834 1.00 77.25 200 GLY A C 1
ATOM 1602 O O . GLY A 1 200 ? -27.407 4.319 26.888 1.00 77.25 200 GLY A O 1
ATOM 1603 N N . VAL A 1 201 ? -26.143 3.849 28.687 1.00 77.00 201 VAL A N 1
ATOM 1604 C CA . VAL A 1 201 ? -26.249 2.380 28.604 1.00 77.00 201 VAL A CA 1
ATOM 1605 C C . VAL A 1 201 ? -27.348 1.874 29.551 1.00 77.00 201 VAL A C 1
ATOM 1607 O O . VAL A 1 201 ? -27.391 2.313 30.702 1.00 77.00 201 VAL A O 1
ATOM 1610 N N . PRO A 1 202 ? -28.223 0.942 29.127 1.00 77.12 202 PRO A N 1
ATOM 1611 C CA . PRO A 1 202 ? -29.178 0.282 30.013 1.00 77.12 202 PRO A CA 1
ATOM 1612 C C . PRO A 1 202 ? -28.512 -0.443 31.194 1.00 77.12 202 PRO A C 1
ATOM 1614 O O . PRO A 1 202 ? -27.632 -1.277 30.976 1.00 77.12 202 PRO A O 1
ATOM 1617 N N . PRO A 1 203 ? -28.956 -0.224 32.447 1.00 70.06 203 PRO A N 1
ATOM 1618 C CA . PRO A 1 203 ? -28.506 -1.019 33.591 1.00 70.06 203 PRO A CA 1
ATOM 1619 C C . PRO A 1 203 ? -28.745 -2.528 33.409 1.00 70.06 203 PRO A C 1
ATOM 1621 O O . PRO A 1 203 ? -28.009 -3.343 33.955 1.00 70.06 203 PRO A O 1
ATOM 1624 N N . GLU A 1 204 ? -29.758 -2.915 32.631 1.00 77.38 204 GLU A N 1
ATOM 1625 C CA . GLU A 1 204 ? -30.059 -4.305 32.277 1.00 77.38 204 GLU A CA 1
ATOM 1626 C C . GLU A 1 204 ? -29.058 -4.943 31.290 1.00 77.38 204 GLU A C 1
ATOM 1628 O O . GLU A 1 204 ? -29.033 -6.166 31.176 1.00 77.38 204 GLU A O 1
ATOM 1633 N N . GLU A 1 205 ? -28.226 -4.151 30.604 1.00 76.25 205 GLU A N 1
ATOM 1634 C CA . GLU A 1 205 ? -27.165 -4.630 29.698 1.00 76.25 205 GLU A CA 1
ATOM 1635 C C . GLU A 1 205 ? -25.803 -4.795 30.408 1.00 76.25 205 GLU A C 1
ATOM 1637 O O . GLU A 1 205 ? -24.841 -5.271 29.805 1.00 76.25 205 GLU A O 1
ATOM 1642 N N . ILE A 1 206 ? -25.703 -4.444 31.697 1.00 73.62 206 ILE A N 1
ATOM 1643 C CA . ILE A 1 206 ? -24.463 -4.567 32.478 1.00 73.62 206 ILE A CA 1
ATOM 1644 C C . ILE A 1 206 ? -24.349 -5.975 33.074 1.00 73.62 206 ILE A C 1
ATOM 1646 O O . ILE A 1 206 ? -25.088 -6.352 33.987 1.00 73.62 206 ILE A O 1
ATOM 1650 N N . GLU A 1 207 ? -23.376 -6.748 32.588 1.00 73.38 207 GLU A N 1
ATOM 1651 C CA . GLU A 1 207 ? -23.124 -8.110 33.062 1.00 73.38 207 GLU A CA 1
ATOM 1652 C C . GLU A 1 207 ? -22.861 -8.157 34.581 1.00 73.38 207 GLU A C 1
ATOM 1654 O O . GLU A 1 207 ? -22.118 -7.354 35.146 1.00 73.38 207 GLU A O 1
ATOM 1659 N N . GLY A 1 208 ? -23.507 -9.110 35.261 1.00 69.25 208 GLY A N 1
ATOM 1660 C CA . GLY A 1 208 ? -23.412 -9.294 36.712 1.00 69.25 208 GLY A CA 1
ATOM 1661 C C . GLY A 1 208 ? -24.250 -8.327 37.561 1.00 69.25 208 GLY A C 1
ATOM 1662 O O . GLY A 1 208 ? -24.373 -8.550 38.768 1.00 69.25 208 GLY A O 1
ATOM 1663 N N . LEU A 1 209 ? -24.871 -7.293 36.979 1.00 74.94 209 LEU A N 1
ATOM 1664 C CA . LEU A 1 209 ? -25.650 -6.308 37.733 1.00 74.94 209 LEU A CA 1
ATOM 1665 C C . LEU A 1 209 ? -27.049 -6.842 38.099 1.00 74.94 209 LEU A C 1
ATOM 1667 O O . LEU A 1 209 ? -27.938 -6.966 37.260 1.00 74.94 209 LEU A O 1
ATOM 1671 N N . GLN A 1 210 ? -27.274 -7.129 39.384 1.00 66.50 210 GLN A N 1
ATOM 1672 C CA . GLN A 1 210 ? -28.565 -7.595 39.921 1.00 66.50 210 GLN A CA 1
ATOM 1673 C C . GLN A 1 210 ? -29.587 -6.442 40.033 1.00 66.50 210 GLN A C 1
ATOM 1675 O O . GLN A 1 210 ? -29.957 -6.009 41.129 1.00 66.50 210 GLN A O 1
ATOM 1680 N N . THR A 1 211 ? -30.054 -5.916 38.898 1.00 58.56 211 THR A N 1
ATOM 1681 C CA . THR A 1 211 ? -31.027 -4.815 38.873 1.00 58.56 211 THR A CA 1
ATOM 1682 C C . THR A 1 211 ? -32.410 -5.273 39.354 1.00 58.56 211 THR A C 1
ATOM 1684 O O . THR A 1 211 ? -33.085 -6.121 38.768 1.00 58.56 211 THR A O 1
ATOM 1687 N N . LYS A 1 212 ? -32.907 -4.656 40.432 1.00 57.50 212 LYS A N 1
ATOM 1688 C CA . LYS A 1 212 ? -34.351 -4.659 40.707 1.00 57.50 212 LYS A CA 1
ATOM 1689 C C . LYS A 1 212 ? -34.993 -3.706 39.709 1.00 57.50 212 LYS A C 1
ATOM 1691 O O . LYS A 1 212 ? -34.651 -2.526 39.751 1.00 57.50 212 LYS A O 1
ATOM 1696 N N . LYS A 1 213 ? -35.910 -4.197 38.859 1.00 50.75 213 LYS A N 1
ATOM 1697 C CA . LYS A 1 213 ? -36.655 -3.403 37.857 1.00 50.75 213 LYS A CA 1
ATOM 1698 C C . LYS A 1 213 ? -37.141 -2.078 38.451 1.00 50.75 213 LYS A C 1
ATOM 1700 O O . LYS A 1 213 ? -38.162 -2.025 39.135 1.00 50.75 213 LYS A O 1
ATOM 1705 N N . SER A 1 214 ? -36.383 -1.024 38.185 1.00 47.88 214 SER A N 1
ATOM 1706 C CA . SER A 1 214 ? -36.601 0.321 38.700 1.00 47.88 214 SER A CA 1
ATOM 1707 C C . SER A 1 214 ? -36.981 1.202 37.524 1.00 47.88 214 SER A C 1
ATOM 1709 O O . SER A 1 214 ? -36.451 1.027 36.429 1.00 47.88 214 SER A O 1
ATOM 1711 N N . LYS A 1 215 ? -37.920 2.133 37.714 1.00 46.47 215 LYS A N 1
ATOM 1712 C CA . LYS A 1 215 ? -38.238 3.077 36.640 1.00 46.47 215 LYS A CA 1
ATOM 1713 C C . LYS A 1 215 ? -36.984 3.874 36.293 1.00 46.47 215 LYS A C 1
ATOM 1715 O O . LYS A 1 215 ? -36.361 4.449 37.185 1.00 46.47 215 LYS A O 1
ATOM 1720 N N . TRP A 1 216 ? -36.676 3.918 35.001 1.00 45.91 216 TRP A N 1
ATOM 1721 C CA . TRP A 1 216 ? -35.670 4.805 34.439 1.00 45.91 216 TRP A CA 1
ATOM 1722 C C . TRP A 1 216 ? -35.922 6.232 34.926 1.00 45.91 216 TRP A C 1
ATOM 1724 O O . TRP A 1 216 ? -37.057 6.718 34.898 1.00 45.91 216 TRP A O 1
ATOM 1734 N N . MET A 1 217 ? -34.873 6.878 35.432 1.00 46.31 217 MET A N 1
ATOM 1735 C CA . MET A 1 217 ? -34.986 8.209 36.013 1.00 46.31 217 MET A CA 1
ATOM 1736 C C . MET A 1 217 ? -34.884 9.232 34.882 1.00 46.31 217 MET A C 1
ATOM 1738 O O . MET A 1 217 ? -33.793 9.613 34.468 1.00 46.31 217 MET A O 1
ATOM 1742 N N . GLU A 1 218 ? -36.040 9.611 34.339 1.00 44.94 218 GLU A N 1
ATOM 1743 C CA . GLU A 1 218 ? -36.169 10.538 33.212 1.00 44.94 218 GLU A CA 1
ATOM 1744 C C . GLU A 1 218 ? -35.659 11.936 33.605 1.00 44.94 218 GLU A C 1
ATOM 1746 O O . GLU A 1 218 ? -36.383 12.764 34.163 1.00 44.94 218 GLU A O 1
ATOM 1751 N N . MET A 1 219 ? -34.369 12.184 33.364 1.00 39.88 219 MET A N 1
ATOM 1752 C CA . MET A 1 219 ? -33.720 13.439 33.725 1.00 39.88 219 MET A CA 1
ATOM 1753 C C . MET A 1 219 ? -34.144 14.539 32.752 1.00 39.88 219 MET A C 1
ATOM 1755 O O . MET A 1 219 ? -33.558 14.708 31.682 1.00 39.88 219 MET A O 1
ATOM 1759 N N . GLN A 1 220 ? -35.161 15.312 33.136 1.00 39.72 220 GLN A N 1
ATOM 1760 C CA . GLN A 1 220 ? -35.562 16.497 32.386 1.00 39.72 220 GLN A CA 1
ATOM 1761 C C . GLN A 1 220 ? -34.411 17.508 32.348 1.00 39.72 220 GLN A C 1
ATOM 1763 O O . GLN A 1 220 ? -34.109 18.175 33.339 1.00 39.72 220 GLN A O 1
ATOM 1768 N N . LEU A 1 221 ? -33.788 17.637 31.175 1.00 39.12 221 LEU A N 1
ATOM 1769 C CA . LEU A 1 221 ? -32.856 18.713 30.857 1.00 39.12 221 LEU A CA 1
ATOM 1770 C C . LEU A 1 221 ? -33.629 20.034 30.790 1.00 39.12 221 LEU A C 1
ATOM 1772 O O . LEU A 1 221 ? -34.049 20.478 29.721 1.00 39.12 221 LEU A O 1
ATOM 1776 N N . GLY A 1 222 ? -33.828 20.658 31.951 1.00 39.09 222 GLY A N 1
ATOM 1777 C CA . GLY A 1 222 ? -34.323 22.025 32.033 1.00 39.09 222 GLY A CA 1
ATOM 1778 C C . GLY A 1 222 ? -33.410 22.936 31.217 1.00 39.09 222 GLY A C 1
ATOM 1779 O O . GLY A 1 222 ? -32.217 23.041 31.505 1.00 39.09 222 GLY A O 1
ATOM 1780 N N . THR A 1 223 ? -33.960 23.576 30.184 1.00 38.34 223 THR A N 1
ATOM 1781 C CA . THR A 1 223 ? -33.224 24.546 29.367 1.00 38.34 223 THR A CA 1
ATOM 1782 C C . THR A 1 223 ? -32.617 25.610 30.283 1.00 38.34 223 THR A C 1
ATOM 1784 O O . THR A 1 223 ? -33.374 26.184 31.072 1.00 38.34 223 THR A O 1
ATOM 1787 N N . PRO A 1 224 ? -31.305 25.900 30.207 1.00 41.88 224 PRO A N 1
ATOM 1788 C CA . PRO A 1 224 ? -30.663 26.832 31.125 1.00 41.88 224 PRO A CA 1
ATOM 1789 C C . PRO A 1 224 ? -31.223 28.243 30.922 1.00 41.88 224 PRO A C 1
ATOM 1791 O O . PRO A 1 224 ? -30.838 28.961 29.999 1.00 41.88 224 PRO A O 1
ATOM 1794 N N . SER A 1 225 ? -32.150 28.641 31.794 1.00 47.59 225 SER A N 1
ATOM 1795 C CA . SER A 1 225 ? -32.700 29.990 31.828 1.00 47.59 225 SER A CA 1
ATOM 1796 C C . SER A 1 225 ? -31.638 30.937 32.374 1.00 47.59 225 SER A C 1
ATOM 1798 O O . SER A 1 225 ? -31.491 31.093 33.587 1.00 47.59 225 SER A O 1
ATOM 1800 N N . ILE A 1 226 ? -30.874 31.551 31.471 1.00 43.53 226 ILE A N 1
ATOM 1801 C CA . ILE A 1 226 ? -29.976 32.650 31.817 1.00 43.53 226 ILE A CA 1
ATOM 1802 C C . ILE A 1 226 ? -30.858 33.818 32.267 1.00 43.53 226 ILE A C 1
ATOM 1804 O O . ILE A 1 226 ? -31.491 34.472 31.439 1.00 43.53 226 ILE A O 1
ATOM 1808 N N . ASP A 1 227 ? -30.913 34.065 33.576 1.00 47.62 227 ASP A N 1
ATOM 1809 C CA . ASP A 1 227 ? -31.568 35.246 34.136 1.00 47.62 227 ASP A CA 1
ATOM 1810 C C . ASP A 1 227 ? -30.713 36.484 33.834 1.00 47.62 227 ASP A C 1
ATOM 1812 O O . ASP A 1 227 ? -29.851 36.902 34.611 1.00 47.62 227 ASP A O 1
ATOM 1816 N N . VAL A 1 228 ? -30.913 37.044 32.638 1.00 45.78 228 VAL A N 1
ATOM 1817 C CA . VAL A 1 228 ? -30.341 38.328 32.219 1.00 45.78 228 VAL A CA 1
ATOM 1818 C C . VAL A 1 228 ? -31.114 39.453 32.916 1.00 45.78 228 VAL A C 1
ATOM 1820 O O . VAL A 1 228 ? -31.921 40.162 32.312 1.00 45.78 228 VAL A O 1
ATOM 1823 N N . GLY A 1 229 ? -30.886 39.575 34.226 1.00 37.88 229 GLY A N 1
ATOM 1824 C CA . GLY A 1 229 ? -31.565 40.530 35.097 1.00 37.88 229 GLY A CA 1
ATOM 1825 C C . GLY A 1 229 ? -31.530 41.955 34.538 1.00 37.88 229 GLY A C 1
ATOM 1826 O O . GLY A 1 229 ? -30.508 42.404 34.018 1.00 37.88 229 GLY A O 1
ATOM 1827 N N . ASN A 1 230 ? -32.669 42.652 34.639 1.00 45.72 230 ASN A N 1
ATOM 1828 C CA . ASN A 1 230 ? -32.974 43.913 33.949 1.00 45.72 230 ASN A CA 1
ATOM 1829 C C . ASN A 1 230 ? -31.802 44.914 33.875 1.00 45.72 230 ASN A C 1
ATOM 1831 O O . ASN A 1 230 ? -31.583 45.714 34.789 1.00 45.72 230 ASN A O 1
ATOM 1835 N N . ILE A 1 231 ? -31.116 44.941 32.728 1.00 47.00 231 ILE A N 1
ATOM 1836 C CA . ILE A 1 231 ? -30.135 45.977 32.393 1.00 47.00 231 ILE A CA 1
ATOM 1837 C C . ILE A 1 231 ? -30.910 47.274 32.128 1.00 47.00 231 ILE A C 1
ATOM 1839 O O . ILE A 1 231 ? -31.491 47.469 31.060 1.00 47.00 231 ILE A O 1
ATOM 1843 N N . GLY A 1 232 ? -30.965 48.142 33.139 1.00 38.50 232 GLY A N 1
ATOM 1844 C CA . GLY A 1 232 ? -31.796 49.343 33.132 1.00 38.50 232 GLY A CA 1
ATOM 1845 C C . GLY A 1 232 ? -31.464 50.301 31.986 1.00 38.50 232 GLY A C 1
ATOM 1846 O O . GLY A 1 232 ? -30.392 50.906 31.953 1.00 38.50 232 GLY A O 1
ATOM 1847 N N . ALA A 1 233 ? -32.416 50.492 31.072 1.00 48.12 233 ALA A N 1
ATOM 1848 C CA . ALA A 1 233 ? -32.301 51.446 29.977 1.00 48.12 233 ALA A CA 1
ATOM 1849 C C . ALA A 1 233 ? -32.415 52.896 30.488 1.00 48.12 233 ALA A C 1
ATOM 1851 O O . ALA A 1 233 ? -33.501 53.478 30.513 1.00 48.12 233 ALA A O 1
ATOM 1852 N N . ILE A 1 234 ? -31.286 53.502 30.872 1.00 44.22 234 ILE A N 1
ATOM 1853 C CA . ILE A 1 234 ? -31.202 54.937 31.197 1.00 44.22 234 ILE A CA 1
ATOM 1854 C C . ILE A 1 234 ? -31.265 55.751 29.891 1.00 44.22 234 ILE A C 1
ATOM 1856 O O . ILE A 1 234 ? -30.26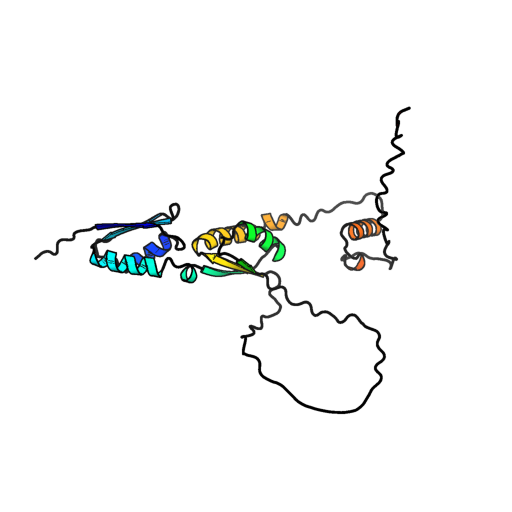5 56.207 29.336 1.00 44.22 234 ILE A O 1
ATOM 1860 N N . GLY A 1 235 ? -32.486 55.884 29.371 1.00 36.97 235 GLY A N 1
ATOM 1861 C CA . GLY A 1 235 ? -32.832 56.726 28.231 1.00 36.97 235 GLY A CA 1
ATOM 1862 C C . GLY A 1 235 ? -33.084 58.175 28.656 1.00 36.97 235 GLY A C 1
ATOM 1863 O O . GLY A 1 235 ? -33.907 58.437 29.527 1.00 36.97 235 GLY A O 1
ATOM 1864 N N . LYS A 1 236 ? -32.374 59.103 28.007 1.00 39.62 236 LYS A N 1
ATOM 1865 C CA . LYS A 1 236 ? -32.416 60.565 28.202 1.00 39.62 236 LYS A CA 1
ATOM 1866 C C . LYS A 1 236 ? -33.812 61.159 28.464 1.00 39.62 236 LYS A C 1
ATOM 1868 O O . LYS A 1 236 ? -34.731 60.944 27.670 1.00 39.62 236 LYS A O 1
ATOM 1873 N N . ARG A 1 237 ? -33.868 62.105 29.404 1.00 39.66 237 ARG A N 1
ATOM 1874 C CA . ARG A 1 237 ? -34.425 63.448 29.172 1.00 39.66 237 ARG A CA 1
ATOM 1875 C C . ARG A 1 237 ? -33.472 64.494 29.738 1.00 39.66 237 ARG A C 1
ATOM 1877 O O . ARG A 1 237 ? -32.766 64.139 30.704 1.00 39.66 237 ARG A O 1
#

pLDDT: mean 72.16, std 23.58, range [26.0, 96.31]

=== Feature glossary ===
Key to the feature types in this record:

— What the protein is —

Primary structure: the covalent order of the twenty standard amino acids along the backbone. Two proteins with the same sequence will (almost always) fold to the same structure; two with 30% identity often share a fold but not the details.

Database cross-references. InterPro integrates a dozen domain/family signature databases into unified entries with residue-range hits. GO terms attach function/process/location labels with evidence codes. CATH codes position the fold in a four-level structural taxonomy. Organism is the NCBI-taxonomy species name.

— Where its atoms are —

The mmCIF block holds the 3D Cartesian coordinates of each backbone atom (N, Cα, C, O) in ångströms. mmCIF is the PDB's canonical archive format — a tagged-loop text representation of the atomic model.

Six rendered views show the 3D structure from the faces of a cube — i.e. along ±x, ±y, ±z. Rendering representation is drawn randomly per protein from cartoon (secondary-structure ribbons), sticks (backbone bonds), or molecular surface; coloring is either N→C rainbow (blue at the N-terminus through red at the C-terminus) or one color per chain.

— Local backbone conformation —

DSSP 8-state secondary structure assigns each residue one of H (α-helix), G (3₁₀-helix), I (π-helix), E (extended β-strand), B (isolated β-bridge), T (hydrogen-bonded turn), S (bend), or '-' (coil). The assignment is computed from backbone hydrogen-bond geometry via the Kabsch–Sander algorithm.

P-SEA three-state annotation labels each residue as helix, strand, or coil based purely on the geometry of the Cα trace. It serves as a fallback when the full backbone (and thus DSSP) is unavailable.

The φ/ψ torsion pair specifies the backbone conformation at each residue. φ rotates about the N–Cα bond, ψ about the Cα–C bond. Steric clashes forbid most of the (φ, ψ) plane — the allowed regions (α-helix basin, β-sheet basin, left-handed helix) are the Ramachandran-allowed regions.

— Global shape and packing —

The geometric summary reports three shape descriptors. Rg (radius of gyration) measures how spread out the Cα atoms are about their centre of mass; compact globular proteins have small Rg, elongated or unfolded ones large. Cα contacts (<8 Å, |i−j|>4) count long-range residue pairs in spatial proximity — high for tightly packed folds, near zero for rods or random coil. The bounding-box extents give the protein's footprint along x, y, z in Å.

Accessible surface area quantifies burial. A residue with SASA near zero is packed into the hydrophobic core; one with SASA >100 Å² sits on the surface. Computed here via the Shrake–Rupley numerical algorithm with a 1.4 Å probe.

Plot images: a contact map (which residues are close in 3D, as an N×N binary image), a Ramachandran scatter (backbone torsion angles, revealing secondary-structure composition at a glance), and — for AlphaFold structures — a PAE heatmap (pairwise prediction confidence).

— Structural neighborhood —

The Foldseek 3Di string encodes local tertiary geometry as a 20-letter alphabet — one character per residue — derived from the relative positions of nearby Cα atoms. Unlike the amino-acid sequence, 3Di is a direct function of the 3D structure, so two proteins with the same fold have similar 3Di strings even at low sequence identity.

Nearest PDB neighbors are the top structural matches found by Foldseek when searching this structure against the entire Protein Data Bank. Each hit reports a TM-score (0 to 1; >0.5 almost always implies the same fold) and an E-value. These are *structural* homologs — they may share no detectable sequence similarity.

— Confidence and disorder —

For AlphaFold models, the B-factor field carries pLDDT — the model's own estimate of local accuracy on a 0–100 scale. Regions with pLDDT<50 should be treated as essentially unmodeled; they often correspond to intrinsically disordered segments.

B-factor (Debye–Waller factor) reflects atomic displacement in the crystal lattice. It is an experimental observable (units Å²), not a prediction; low values mean the atom is pinned down, high values mean it moves or is heterogeneous across the crystal.

Predicted aligned error is AlphaFold's pairwise confidence. Unlike pLDDT (per-residue), PAE is per-residue-pair and captures whether two parts of the structure are correctly placed relative to each other. Units are ångströms of expected positional error.